Protein AF-A0A7G2CKS8-F1 (afdb_monomer_lite)

Organism: NCBI:txid59799

pLDDT: mean 77.64, std 18.08, range [27.91, 95.75]

Structure (mmCIF, N/CA/C/O backbone):
data_AF-A0A7G2CKS8-F1
#
_entry.id   AF-A0A7G2CKS8-F1
#
loop_
_atom_site.group_PDB
_atom_site.id
_atom_site.type_symbol
_atom_site.label_atom_id
_atom_site.label_alt_id
_atom_site.label_comp_id
_atom_site.label_asym_id
_atom_site.label_entity_id
_atom_site.label_seq_id
_atom_site.pdbx_PDB_ins_code
_atom_site.Cartn_x
_atom_site.Cartn_y
_atom_site.Cartn_z
_atom_site.occupancy
_atom_site.B_iso_or_equiv
_atom_site.auth_seq_id
_atom_site.auth_comp_id
_atom_site.auth_asym_id
_atom_site.auth_atom_id
_atom_site.pdbx_PDB_model_num
ATOM 1 N N . MET A 1 1 ? -27.204 21.848 20.884 1.00 28.33 1 MET A N 1
ATOM 2 C CA . MET A 1 1 ? -25.847 21.540 20.385 1.00 28.33 1 MET A CA 1
ATOM 3 C C . MET A 1 1 ? -25.200 20.571 21.360 1.00 28.33 1 MET A C 1
ATOM 5 O O . MET A 1 1 ? -24.731 20.999 22.405 1.00 28.33 1 MET A O 1
ATOM 9 N N . ALA A 1 2 ? -25.278 19.271 21.079 1.00 30.45 2 ALA A N 1
ATOM 10 C CA . ALA A 1 2 ? -24.590 18.244 21.855 1.00 30.45 2 ALA A CA 1
ATOM 11 C C . ALA A 1 2 ? -23.218 18.014 21.207 1.00 30.45 2 ALA A C 1
ATOM 13 O O . ALA A 1 2 ? -23.155 17.805 19.997 1.00 30.45 2 ALA A O 1
ATOM 14 N N . LYS A 1 3 ? -22.132 18.118 21.980 1.00 27.91 3 LYS A N 1
ATOM 15 C CA . LYS A 1 3 ? -20.772 17.806 21.517 1.00 27.91 3 LYS A CA 1
ATOM 16 C C . LYS A 1 3 ? -20.718 16.320 21.142 1.00 27.91 3 LYS A C 1
ATOM 18 O O . LYS A 1 3 ? -20.755 15.472 22.024 1.00 27.91 3 LYS A O 1
ATOM 23 N N . SER A 1 4 ? -20.688 16.021 19.843 1.00 37.00 4 SER A N 1
ATOM 24 C CA . SER A 1 4 ? -20.628 14.664 19.282 1.00 37.00 4 SER A CA 1
ATOM 25 C C . SER A 1 4 ? -19.233 14.337 18.739 1.00 37.00 4 SER A C 1
ATOM 27 O O . SER A 1 4 ? -19.082 13.935 17.587 1.00 37.00 4 SER A O 1
ATOM 29 N N . SER A 1 5 ? -18.206 14.531 19.552 1.00 35.03 5 SER A N 1
ATOM 30 C CA . SER A 1 5 ? -16.840 14.135 19.209 1.00 35.03 5 SER A CA 1
ATOM 31 C C . SER A 1 5 ? -16.168 13.617 20.473 1.00 35.03 5 SER A C 1
ATOM 33 O O . SER A 1 5 ? -15.431 14.330 21.143 1.00 35.03 5 SER A O 1
ATOM 35 N N . LEU A 1 6 ? -16.518 12.385 20.846 1.00 39.94 6 LEU A N 1
ATOM 36 C CA . LEU A 1 6 ? -15.598 11.546 21.607 1.00 39.94 6 LEU A CA 1
ATOM 37 C C . LEU A 1 6 ? -14.594 11.056 20.567 1.00 39.94 6 LEU A C 1
ATOM 39 O O . LEU A 1 6 ? -14.844 10.080 19.855 1.00 39.94 6 LEU A O 1
ATOM 43 N N . ASP A 1 7 ? -13.555 11.863 20.383 1.00 38.12 7 ASP A N 1
ATOM 44 C CA . ASP A 1 7 ? -12.438 11.562 19.503 1.00 38.12 7 ASP A CA 1
ATOM 45 C C . ASP A 1 7 ? -11.746 10.300 20.026 1.00 38.12 7 ASP A C 1
ATOM 47 O O . ASP A 1 7 ? -11.640 10.087 21.235 1.00 38.12 7 ASP A O 1
ATOM 51 N N . ALA A 1 8 ? -11.284 9.440 19.121 1.00 41.81 8 ALA A N 1
ATOM 52 C CA . ALA A 1 8 ? -10.570 8.211 19.471 1.00 41.81 8 ALA A CA 1
ATOM 53 C C . ALA A 1 8 ? -9.353 8.462 20.396 1.00 41.81 8 ALA A C 1
ATOM 55 O O . ALA A 1 8 ? -8.962 7.568 21.145 1.00 41.81 8 ALA A O 1
ATOM 56 N N . ASP A 1 9 ? -8.834 9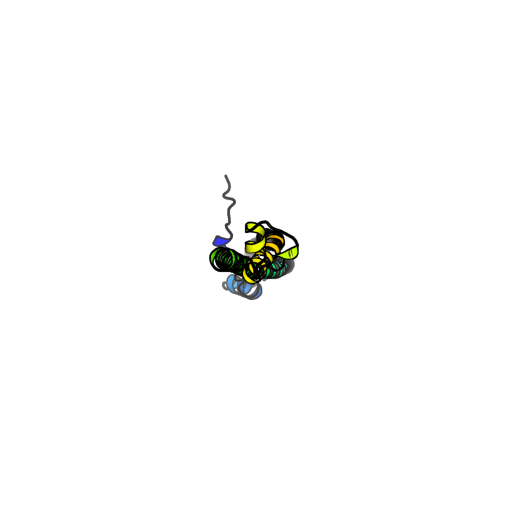.696 20.416 1.00 38.59 9 ASP A N 1
ATOM 57 C CA . ASP A 1 9 ? -7.786 10.184 21.319 1.00 38.59 9 ASP A CA 1
ATOM 58 C C . ASP A 1 9 ? -8.204 10.267 22.801 1.00 38.59 9 ASP A C 1
ATOM 60 O O . ASP A 1 9 ? -7.363 10.086 23.681 1.00 38.59 9 ASP A O 1
ATOM 64 N N . GLU A 1 10 ? -9.485 10.482 23.130 1.00 40.72 10 GLU A N 1
ATOM 65 C CA . GLU A 1 10 ? -9.947 10.579 24.533 1.00 40.72 10 GLU A CA 1
ATOM 66 C C . GLU A 1 10 ? -9.916 9.222 25.268 1.00 40.72 10 GLU A C 1
ATOM 68 O O . GLU A 1 10 ? -10.062 9.155 26.490 1.00 40.72 10 GLU A O 1
ATOM 73 N N . LEU A 1 11 ? -9.718 8.131 24.523 1.00 49.28 11 LEU A N 1
ATOM 74 C CA . LEU A 1 11 ? -9.835 6.751 24.994 1.00 49.28 11 LEU A CA 1
ATOM 75 C C . LEU A 1 11 ? -8.483 6.060 25.232 1.00 49.28 11 LEU A C 1
ATOM 77 O O . LEU A 1 11 ? -8.470 4.947 25.756 1.00 49.28 11 LEU A O 1
ATOM 81 N N . GLY A 1 12 ? -7.355 6.690 24.873 1.00 44.72 12 GLY A N 1
ATOM 82 C CA . GLY A 1 12 ? -6.006 6.147 25.095 1.00 44.72 12 GLY A CA 1
ATOM 83 C C . GLY A 1 12 ? -5.717 4.813 24.388 1.00 44.72 12 GLY A C 1
ATOM 84 O O . GLY A 1 12 ? -4.731 4.153 24.714 1.00 44.72 12 GLY A O 1
ATOM 85 N N . PHE A 1 13 ? -6.573 4.399 23.450 1.00 53.50 13 PHE A N 1
ATOM 86 C CA . PHE A 1 13 ? -6.383 3.200 22.643 1.00 53.50 13 PHE A CA 1
ATOM 87 C C . PHE A 1 13 ? -5.731 3.584 21.325 1.00 53.50 13 PHE A C 1
ATOM 89 O O . PHE A 1 13 ? -6.362 4.180 20.455 1.00 53.50 13 PHE A O 1
ATOM 96 N N . ASP A 1 14 ? -4.468 3.209 21.177 1.00 55.31 14 ASP A N 1
ATOM 97 C CA . ASP A 1 14 ? -3.767 3.355 19.914 1.00 55.31 14 ASP A CA 1
ATOM 98 C C . ASP A 1 14 ? -4.287 2.302 18.919 1.00 55.31 14 ASP A C 1
ATOM 100 O O . ASP A 1 14 ? -4.158 1.092 19.122 1.00 55.31 14 ASP A O 1
ATOM 104 N N . ILE A 1 15 ? -4.899 2.773 17.831 1.00 58.66 15 ILE A N 1
ATOM 105 C CA . ILE A 1 15 ? -5.451 1.942 16.749 1.00 58.66 15 ILE A CA 1
ATOM 106 C C . ILE A 1 15 ? -4.335 1.127 16.069 1.00 58.66 15 ILE A C 1
ATOM 108 O O . ILE A 1 15 ? -4.580 0.042 15.534 1.00 58.66 15 ILE A O 1
ATOM 112 N N . HIS A 1 16 ? -3.097 1.619 16.111 1.00 58.09 16 HIS A N 1
ATOM 113 C CA . HIS A 1 16 ? -1.928 0.983 15.514 1.00 58.09 16 HIS A CA 1
ATOM 114 C C . HIS A 1 16 ? -1.167 0.079 16.495 1.00 58.09 16 HIS A C 1
ATOM 116 O O . HIS A 1 16 ? -0.438 -0.815 16.053 1.00 58.09 16 HIS A O 1
ATOM 122 N N . TYR A 1 17 ? -1.399 0.240 17.801 1.00 55.47 17 TYR A N 1
ATOM 123 C CA . TYR A 1 17 ? -0.818 -0.574 18.869 1.00 55.47 17 TYR A CA 1
ATOM 124 C C . TYR A 1 17 ? -1.914 -1.110 19.799 1.00 55.47 17 TYR A C 1
ATOM 126 O O . TYR A 1 17 ? -2.118 -0.574 20.891 1.00 55.47 17 TYR A O 1
ATOM 134 N N . PRO A 1 18 ? -2.621 -2.189 19.409 1.00 52.94 18 PRO A N 1
ATOM 135 C CA . PRO A 1 18 ? -3.632 -2.780 20.270 1.00 52.94 18 PRO A CA 1
ATOM 136 C C . PRO A 1 18 ? -2.953 -3.361 21.516 1.00 52.94 18 PRO A C 1
ATOM 138 O O . PRO A 1 18 ? -2.301 -4.403 21.456 1.00 52.94 18 PRO A O 1
ATOM 141 N N . THR A 1 19 ? -3.089 -2.679 22.652 1.00 48.19 19 THR A N 1
ATOM 142 C CA . THR A 1 19 ? -2.671 -3.199 23.954 1.00 48.19 19 THR A CA 1
ATOM 143 C C . THR A 1 19 ? -3.419 -4.494 24.273 1.00 48.19 19 THR A C 1
ATOM 145 O O . THR A 1 19 ? -4.584 -4.691 23.911 1.00 48.19 19 THR A O 1
ATOM 148 N N . GLU A 1 20 ? -2.703 -5.420 24.906 1.00 46.41 20 GLU A N 1
ATOM 149 C CA . GLU A 1 20 ? -3.123 -6.798 25.124 1.00 46.41 20 GLU A CA 1
ATOM 150 C C . GLU A 1 20 ? -4.472 -6.918 25.853 1.00 46.41 20 GLU A C 1
ATOM 152 O O . GLU A 1 20 ? -4.682 -6.379 26.931 1.00 46.41 20 GLU A O 1
ATOM 157 N N . THR A 1 21 ? -5.358 -7.730 25.270 1.00 49.22 21 THR A N 1
ATOM 158 C CA . THR A 1 21 ? -6.572 -8.363 25.822 1.00 49.22 21 THR A CA 1
ATOM 159 C C . THR A 1 21 ? -7.602 -7.508 26.605 1.00 49.22 21 THR A C 1
ATOM 161 O O . THR A 1 21 ? -7.298 -6.891 27.625 1.00 49.22 21 THR A O 1
ATOM 164 N N . PRO A 1 22 ? -8.905 -7.588 26.249 1.00 50.16 22 PRO A N 1
ATOM 165 C CA . PRO A 1 22 ? -9.992 -6.905 26.970 1.00 50.16 22 PRO A CA 1
ATOM 166 C C . PRO A 1 22 ? -10.086 -7.267 28.465 1.00 50.16 22 PRO A C 1
ATOM 168 O O . PRO A 1 22 ? -10.554 -6.450 29.256 1.00 50.16 22 PRO A O 1
ATOM 171 N N . LEU A 1 23 ? -9.584 -8.442 28.864 1.00 46.25 23 LEU A N 1
ATOM 172 C CA . LEU A 1 23 ? -9.502 -8.899 30.254 1.00 46.25 23 LEU A CA 1
ATOM 173 C C . LEU A 1 23 ? -8.603 -8.008 31.121 1.00 46.25 23 LEU A C 1
ATOM 175 O O . LEU A 1 23 ? -8.981 -7.693 32.244 1.00 46.25 23 LEU A O 1
ATOM 179 N N . GLN A 1 24 ? -7.455 -7.547 30.617 1.00 45.88 24 GLN A N 1
ATOM 180 C CA . GLN A 1 24 ? -6.541 -6.708 31.402 1.00 45.88 24 GLN A CA 1
ATOM 181 C C . GLN A 1 24 ? -7.103 -5.298 31.623 1.00 45.88 24 GLN A C 1
ATOM 183 O O . GLN A 1 24 ? -7.010 -4.773 32.729 1.00 45.88 24 GLN A O 1
ATOM 188 N N . HIS A 1 25 ? -7.774 -4.713 30.624 1.00 48.81 25 HIS A N 1
ATOM 189 C CA . HIS A 1 25 ? -8.435 -3.410 30.777 1.00 48.81 25 HIS A CA 1
ATOM 190 C C . HIS A 1 25 ? -9.718 -3.480 31.615 1.00 48.81 25 HIS A C 1
ATOM 192 O O . HIS A 1 25 ? -9.961 -2.579 32.417 1.00 48.81 25 HIS A O 1
ATOM 198 N N . ALA A 1 26 ? -10.517 -4.546 31.487 1.00 47.72 26 ALA A N 1
ATOM 199 C CA . ALA A 1 26 ? -11.667 -4.775 32.361 1.00 47.72 26 ALA A CA 1
ATOM 200 C C . ALA A 1 26 ? -11.226 -5.001 33.819 1.00 47.72 26 ALA A C 1
ATOM 202 O O . ALA A 1 26 ? -11.831 -4.437 34.729 1.00 47.72 26 ALA A O 1
ATOM 203 N N . MET A 1 27 ? -10.128 -5.735 34.045 1.00 42.38 27 MET A N 1
ATOM 204 C CA . MET A 1 27 ? -9.531 -5.917 35.374 1.00 42.38 27 MET A CA 1
ATOM 205 C C . MET A 1 27 ? -8.904 -4.627 35.927 1.00 42.38 27 MET A C 1
ATOM 207 O O . MET A 1 27 ? -9.050 -4.349 37.115 1.00 42.38 27 MET A O 1
ATOM 211 N N . ALA A 1 28 ? -8.269 -3.798 35.090 1.00 44.91 28 ALA A N 1
ATOM 212 C CA . ALA A 1 28 ? -7.692 -2.518 35.509 1.00 44.91 28 ALA A CA 1
ATOM 213 C C . ALA A 1 28 ? -8.763 -1.454 35.818 1.00 44.91 28 ALA A C 1
ATOM 215 O O . ALA A 1 28 ? -8.654 -0.741 36.816 1.00 44.91 28 ALA A O 1
ATOM 216 N N . ALA A 1 29 ? -9.836 -1.376 35.020 1.00 45.81 29 ALA A N 1
ATOM 217 C CA . ALA A 1 29 ? -10.981 -0.502 35.289 1.00 45.81 29 ALA A CA 1
ATOM 218 C C . ALA A 1 29 ? -11.803 -0.979 36.502 1.00 45.81 29 ALA A C 1
ATOM 220 O O . ALA A 1 29 ? -12.322 -0.160 37.258 1.00 45.81 29 ALA A O 1
ATOM 221 N N . SER A 1 30 ? -11.856 -2.295 36.738 1.00 39.81 30 SER A N 1
ATOM 222 C CA . SER A 1 30 ? -12.426 -2.901 37.949 1.00 39.81 30 SER A CA 1
ATOM 223 C C . SER A 1 30 ? -11.499 -2.804 39.173 1.00 39.81 30 SER A C 1
ATOM 225 O O . SER A 1 30 ? -11.837 -3.311 40.245 1.00 39.81 30 SER A O 1
ATOM 227 N N . GLY A 1 31 ? -10.357 -2.116 39.058 1.00 35.31 31 GLY A N 1
ATOM 228 C CA . GLY A 1 31 ? -9.371 -1.917 40.124 1.00 35.31 31 GLY A CA 1
ATOM 229 C C . GLY A 1 31 ? -9.848 -1.097 41.331 1.00 35.31 31 GLY A C 1
ATOM 230 O O . GLY A 1 31 ? -9.051 -0.822 42.225 1.00 35.31 31 GLY A O 1
ATOM 231 N N . LYS A 1 32 ? -11.128 -0.708 41.401 1.00 37.69 32 LYS A N 1
ATOM 232 C CA . LYS A 1 32 ? -11.745 -0.120 42.599 1.00 37.69 32 LYS A CA 1
ATOM 233 C C . LYS A 1 32 ? -13.192 -0.609 42.780 1.00 37.69 32 LYS A C 1
ATOM 235 O O . LYS A 1 32 ? -14.132 0.015 42.310 1.00 37.69 32 LYS A O 1
ATOM 240 N N . ASN A 1 33 ? -13.352 -1.666 43.577 1.00 36.28 33 ASN A N 1
ATOM 241 C CA . ASN A 1 33 ? -14.505 -1.898 44.463 1.00 36.28 33 ASN A CA 1
ATOM 242 C C . ASN A 1 33 ? -15.908 -2.160 43.869 1.00 36.28 33 ASN A C 1
ATOM 244 O O . ASN A 1 33 ? -16.878 -1.555 44.330 1.00 36.28 33 ASN A O 1
ATOM 248 N N . SER A 1 34 ? -16.099 -3.153 42.997 1.00 38.78 34 SER A N 1
ATOM 249 C CA . SER A 1 34 ? -17.437 -3.763 42.892 1.00 38.78 34 SER A CA 1
ATOM 250 C C . SER A 1 34 ? -17.392 -5.238 42.510 1.00 38.78 34 SER A C 1
ATOM 252 O O . SER A 1 34 ? -17.034 -5.574 41.390 1.00 38.78 34 SER A O 1
ATOM 254 N N . ASN A 1 35 ? -17.854 -6.102 43.418 1.00 41.38 35 ASN A N 1
ATOM 255 C CA . ASN A 1 35 ? -18.110 -7.539 43.226 1.00 41.38 35 ASN A CA 1
ATOM 256 C C . ASN A 1 35 ? -19.226 -7.851 42.196 1.00 41.38 35 ASN A C 1
ATOM 258 O O . ASN A 1 35 ? -19.830 -8.918 42.249 1.00 41.38 35 ASN A O 1
ATOM 262 N N . LEU A 1 36 ? -19.549 -6.925 41.291 1.00 49.78 36 LEU A N 1
ATOM 263 C CA . LEU A 1 36 ? -20.502 -7.137 40.208 1.00 49.78 36 LEU A CA 1
ATOM 264 C C . LEU A 1 36 ? -19.728 -7.128 38.898 1.00 49.78 36 LEU A C 1
ATOM 266 O O . LEU A 1 36 ? -19.397 -6.072 38.360 1.00 49.78 36 LEU A O 1
ATOM 270 N N . GLU A 1 37 ? -19.428 -8.329 38.416 1.00 63.25 37 GLU A N 1
ATOM 271 C CA . GLU A 1 37 ? -18.978 -8.533 37.047 1.00 63.25 37 GLU A CA 1
ATOM 272 C C . GLU A 1 37 ? -20.030 -7.961 36.084 1.00 63.25 37 GLU A C 1
ATOM 274 O O . GLU A 1 37 ? -21.237 -8.129 36.281 1.00 63.25 37 GLU A O 1
ATOM 279 N N . ILE A 1 38 ? -19.569 -7.256 35.045 1.00 63.69 38 ILE A N 1
ATOM 280 C CA . ILE A 1 38 ? -20.424 -6.787 33.946 1.00 63.69 38 ILE A CA 1
ATOM 281 C C . ILE A 1 38 ? -21.253 -7.971 33.441 1.00 63.69 38 ILE A C 1
ATOM 283 O O . ILE A 1 38 ? -20.676 -9.042 33.233 1.00 63.69 38 ILE A O 1
ATOM 287 N N . PRO A 1 39 ? -22.580 -7.815 33.230 1.00 74.62 39 PRO A N 1
ATOM 288 C CA . PRO A 1 39 ? -23.406 -8.947 32.855 1.00 74.62 39 PRO A CA 1
ATOM 289 C C . PRO A 1 39 ? -22.842 -9.643 31.606 1.00 74.62 39 PRO A C 1
ATOM 291 O O . PRO A 1 39 ? -22.422 -8.968 30.656 1.00 74.62 39 PRO A O 1
ATOM 294 N N . PRO A 1 40 ? -22.839 -10.987 31.574 1.00 74.94 40 PRO A N 1
ATOM 295 C CA . PRO A 1 40 ? -22.111 -11.763 30.570 1.00 74.94 40 PRO A CA 1
ATOM 296 C C . PRO A 1 40 ? -22.579 -11.489 29.135 1.00 74.94 40 PRO A C 1
ATOM 298 O O . PRO A 1 40 ? -21.815 -11.660 28.189 1.00 74.94 40 PRO A O 1
ATOM 301 N N . GLU A 1 41 ? -23.817 -11.029 28.952 1.00 75.88 41 GLU A N 1
ATOM 302 C CA . GLU A 1 41 ? -24.351 -10.626 27.648 1.00 75.88 41 GLU A CA 1
ATOM 303 C C . GLU A 1 41 ? -23.612 -9.421 27.050 1.00 75.88 41 GLU A C 1
ATOM 305 O O . GLU A 1 41 ? -23.315 -9.426 25.855 1.00 75.88 41 GLU A O 1
ATOM 310 N N . TYR A 1 42 ? -23.252 -8.427 27.867 1.00 74.31 42 TYR A N 1
ATOM 311 C CA . TYR A 1 42 ? -22.504 -7.250 27.415 1.00 74.31 42 TYR A CA 1
ATOM 312 C C . TYR A 1 42 ? -21.031 -7.583 27.194 1.00 74.31 42 TYR A C 1
ATOM 314 O O . TYR A 1 42 ? -20.462 -7.157 26.191 1.00 74.31 42 TYR A O 1
ATOM 322 N N . MET A 1 43 ? -20.435 -8.433 28.040 1.00 72.69 43 MET A N 1
ATOM 323 C CA . MET A 1 43 ? -19.069 -8.912 27.797 1.00 72.69 43 MET A CA 1
ATOM 324 C C . MET A 1 43 ? -18.950 -9.731 26.510 1.00 72.69 43 MET A C 1
ATOM 326 O O . MET A 1 43 ? -17.998 -9.547 25.757 1.00 72.69 43 MET A O 1
ATOM 330 N N . ARG A 1 44 ? -19.955 -10.545 26.165 1.00 77.75 44 ARG A N 1
ATOM 331 C CA . ARG A 1 44 ? -19.987 -11.232 24.861 1.00 77.75 44 ARG A CA 1
ATOM 332 C C . ARG A 1 44 ? -20.025 -10.260 23.682 1.00 77.75 44 ARG A C 1
ATOM 334 O O . ARG A 1 44 ? -19.394 -10.537 22.665 1.00 77.75 44 ARG A O 1
ATOM 341 N N . ARG A 1 45 ? -20.746 -9.139 23.796 1.00 76.44 45 ARG A N 1
ATOM 342 C CA . ARG A 1 45 ? -20.777 -8.094 22.754 1.00 76.44 45 ARG A CA 1
ATOM 343 C C . ARG A 1 45 ? -19.435 -7.372 22.641 1.00 76.44 45 ARG A C 1
ATOM 345 O O . ARG A 1 45 ? -18.963 -7.159 21.529 1.00 76.44 45 ARG A O 1
ATOM 352 N N . VAL A 1 46 ? -18.793 -7.074 23.771 1.00 74.38 46 VAL A N 1
ATOM 353 C CA . VAL A 1 46 ? -17.435 -6.505 23.825 1.00 74.38 46 VAL A CA 1
ATOM 354 C C . VAL A 1 46 ? -16.429 -7.433 23.136 1.00 74.38 46 VAL A C 1
ATOM 356 O O . VAL A 1 46 ? -15.660 -6.980 22.288 1.00 74.38 46 VAL A O 1
ATOM 359 N N . ASP A 1 47 ? -16.472 -8.734 23.427 1.00 76.25 47 ASP A N 1
ATOM 360 C CA . ASP A 1 47 ? -15.592 -9.726 22.799 1.00 76.25 47 ASP A CA 1
ATOM 361 C C . ASP A 1 47 ? -15.886 -9.912 21.304 1.00 76.25 47 ASP A C 1
ATOM 363 O O . ASP A 1 47 ? -14.963 -10.072 20.504 1.00 76.25 47 ASP A O 1
ATOM 367 N N . ALA A 1 48 ? -17.158 -9.878 20.899 1.00 81.69 48 ALA A N 1
ATOM 368 C CA . ALA A 1 48 ? -17.547 -9.954 19.492 1.00 81.69 48 ALA A CA 1
ATOM 369 C C . ALA A 1 48 ? -17.034 -8.743 18.693 1.00 81.69 48 ALA A C 1
ATOM 371 O O . ALA A 1 48 ? -16.459 -8.912 17.614 1.00 81.69 48 ALA A O 1
ATOM 372 N N . ALA A 1 49 ? -17.163 -7.537 19.249 1.00 79.69 49 ALA A N 1
ATOM 373 C CA . ALA A 1 49 ? -16.615 -6.321 18.659 1.00 79.69 49 ALA A CA 1
ATOM 374 C C . ALA A 1 49 ? -15.077 -6.373 18.591 1.00 79.69 49 ALA A C 1
ATOM 376 O O . ALA A 1 49 ? -14.490 -6.048 17.560 1.00 79.69 49 ALA A O 1
ATOM 377 N N . GLN A 1 50 ? -14.414 -6.893 19.631 1.00 81.31 50 GLN A N 1
ATOM 378 C CA . GLN A 1 50 ? -12.959 -7.082 19.637 1.00 81.31 50 GLN A CA 1
ATOM 379 C C . GLN A 1 50 ? -12.486 -8.089 18.577 1.00 81.31 50 GLN A C 1
ATOM 381 O O . GLN A 1 50 ? -11.459 -7.870 17.932 1.00 81.31 50 GLN A O 1
ATOM 386 N N . ARG A 1 51 ? -13.221 -9.187 18.365 1.00 82.44 51 ARG A N 1
ATOM 387 C CA . ARG A 1 51 ? -12.920 -10.148 17.288 1.00 82.44 51 ARG A CA 1
ATOM 388 C C . ARG A 1 51 ? -13.051 -9.494 15.917 1.00 82.44 51 ARG A C 1
ATOM 390 O O . ARG A 1 51 ? -12.165 -9.660 15.083 1.00 82.44 51 ARG A O 1
ATOM 397 N N . THR A 1 52 ? -14.105 -8.709 15.718 1.00 86.56 52 THR A N 1
ATOM 398 C CA . THR A 1 52 ? -14.336 -7.964 14.472 1.00 86.56 52 THR A CA 1
ATOM 399 C C . THR A 1 52 ? -13.202 -6.970 14.214 1.00 86.56 52 THR A C 1
ATOM 401 O O . THR A 1 52 ? -12.604 -6.991 13.140 1.00 86.56 52 THR A O 1
ATOM 404 N N . PHE A 1 53 ? -12.803 -6.203 15.235 1.00 87.31 53 PHE A N 1
ATOM 405 C CA . PHE A 1 53 ? -11.624 -5.334 15.178 1.00 87.31 53 PHE A CA 1
ATOM 406 C C . PHE A 1 53 ? -10.359 -6.106 14.789 1.00 87.31 53 PHE A C 1
ATOM 408 O O . PHE A 1 53 ? -9.648 -5.696 13.878 1.00 87.31 53 PHE A O 1
ATOM 415 N N . SER A 1 54 ? -10.087 -7.247 15.431 1.00 83.19 54 SER A N 1
ATOM 416 C CA . SER A 1 54 ? -8.883 -8.034 15.135 1.00 83.19 54 SER A CA 1
ATOM 417 C C . SER A 1 54 ? -8.846 -8.554 13.693 1.00 83.19 54 SER A C 1
ATOM 419 O O . SER A 1 54 ? -7.775 -8.601 13.089 1.00 83.19 54 SER A O 1
ATOM 421 N N . GLY A 1 55 ? -10.007 -8.884 13.115 1.00 87.38 55 GLY A N 1
ATOM 422 C CA . GLY A 1 55 ? -10.121 -9.262 11.707 1.00 87.38 55 GLY A CA 1
ATOM 423 C C . GLY A 1 55 ? -9.746 -8.110 10.772 1.00 87.38 55 GLY A C 1
ATOM 424 O O . GLY A 1 55 ? -8.904 -8.287 9.891 1.00 87.38 55 GLY A O 1
ATOM 425 N N . HIS A 1 56 ? -10.306 -6.923 11.014 1.00 89.75 56 HIS A N 1
ATOM 426 C CA . HIS A 1 56 ? -9.981 -5.711 10.254 1.00 89.75 56 HIS A CA 1
ATOM 427 C C . HIS A 1 56 ? -8.520 -5.281 10.438 1.00 89.75 56 HIS A C 1
ATOM 429 O O . HIS A 1 56 ? -7.864 -4.901 9.473 1.00 89.75 56 HIS A O 1
ATOM 435 N N . TYR A 1 57 ? -7.954 -5.440 11.636 1.00 88.25 57 TYR A N 1
ATOM 436 C CA . TYR A 1 57 ? -6.547 -5.141 11.911 1.00 88.25 57 TYR A CA 1
ATOM 437 C C . TYR A 1 57 ? -5.581 -6.016 11.102 1.00 88.25 57 TYR A C 1
ATOM 439 O O . TYR A 1 57 ? -4.586 -5.523 10.567 1.00 88.25 57 TYR A O 1
ATOM 447 N N . LEU A 1 58 ? -5.876 -7.312 10.960 1.00 88.81 58 LEU A N 1
ATOM 448 C CA . LEU A 1 58 ? -5.071 -8.203 10.119 1.00 88.81 58 LEU A CA 1
ATOM 449 C C . LEU A 1 58 ? -5.110 -7.775 8.645 1.00 88.81 58 LEU A C 1
ATOM 451 O O . LEU A 1 58 ? -4.068 -7.754 7.986 1.00 88.81 58 LEU A O 1
ATOM 455 N N . GLN A 1 59 ? -6.287 -7.393 8.142 1.00 89.44 59 GLN A N 1
ATOM 456 C CA . GLN A 1 59 ? -6.441 -6.893 6.773 1.00 89.44 59 GLN A CA 1
ATOM 457 C C . GLN A 1 59 ? -5.714 -5.559 6.577 1.00 89.44 59 GLN A C 1
ATOM 459 O O . GLN A 1 59 ? -4.920 -5.428 5.645 1.00 89.44 59 GLN A O 1
ATOM 464 N N . TYR A 1 60 ? -5.884 -4.614 7.501 1.00 91.19 60 TYR A N 1
ATOM 465 C CA . TYR A 1 60 ? -5.159 -3.346 7.526 1.00 91.19 60 TYR A CA 1
ATOM 466 C C . TYR A 1 60 ? -3.643 -3.548 7.444 1.00 91.19 60 TYR A C 1
ATOM 468 O O . TYR A 1 60 ? -2.9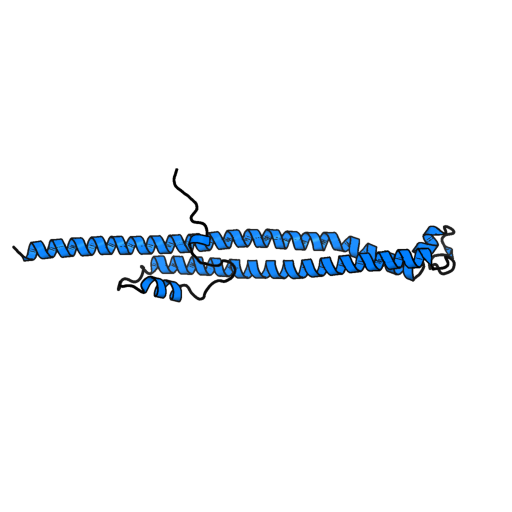78 -2.947 6.598 1.00 91.19 60 TYR A O 1
ATOM 476 N N . LYS A 1 61 ? -3.094 -4.453 8.263 1.00 90.06 61 LYS A N 1
ATOM 477 C CA . LYS A 1 61 ? -1.662 -4.769 8.252 1.00 90.06 61 LYS A CA 1
ATOM 478 C C . LYS A 1 61 ? -1.212 -5.354 6.912 1.00 90.06 61 LYS A C 1
ATOM 480 O O . LYS A 1 61 ? -0.147 -4.990 6.423 1.00 90.06 61 LYS A O 1
ATOM 485 N N . SER A 1 62 ? -2.025 -6.212 6.296 1.00 90.44 62 SER A N 1
ATOM 486 C CA . SER A 1 62 ? -1.721 -6.752 4.965 1.00 90.44 62 SER A CA 1
ATOM 487 C C . SER A 1 62 ? -1.694 -5.665 3.882 1.00 90.44 62 SER A C 1
ATOM 489 O O . SER A 1 62 ? -0.802 -5.665 3.036 1.00 90.44 62 SER A O 1
ATOM 491 N N . TYR A 1 63 ? -2.602 -4.683 3.946 1.00 92.88 63 TYR A N 1
ATOM 492 C CA . TYR A 1 63 ? -2.607 -3.549 3.019 1.00 92.88 63 TYR A CA 1
ATOM 493 C C . TYR A 1 63 ? -1.440 -2.591 3.261 1.00 92.88 63 TYR A C 1
ATOM 495 O O . TYR A 1 63 ? -0.858 -2.093 2.297 1.00 92.88 63 TYR A O 1
ATOM 503 N N . GLN A 1 64 ? -1.049 -2.360 4.518 1.00 90.19 64 GLN A N 1
ATOM 504 C CA . GLN A 1 64 ? 0.164 -1.598 4.824 1.00 90.19 64 GLN A CA 1
ATOM 505 C C . GLN A 1 64 ? 1.414 -2.259 4.239 1.00 90.19 64 GLN A C 1
ATOM 507 O O . GLN A 1 64 ? 2.254 -1.572 3.653 1.00 90.19 64 GLN A O 1
ATOM 512 N N . ASP A 1 65 ? 1.525 -3.580 4.371 1.00 91.50 65 ASP A N 1
ATOM 513 C CA . ASP A 1 65 ? 2.663 -4.324 3.841 1.00 91.50 65 ASP A CA 1
ATOM 514 C C . ASP A 1 65 ? 2.695 -4.250 2.308 1.00 91.50 65 ASP A C 1
ATOM 516 O O . ASP A 1 65 ? 3.703 -3.841 1.724 1.00 91.50 65 ASP A O 1
ATOM 520 N N . ALA A 1 66 ? 1.548 -4.488 1.657 1.00 89.94 66 ALA A N 1
ATOM 521 C CA . ALA A 1 66 ? 1.379 -4.331 0.211 1.00 89.94 66 ALA A CA 1
ATOM 522 C C . ALA A 1 66 ? 1.741 -2.915 -0.268 1.00 89.94 66 ALA A C 1
ATOM 524 O O . ALA A 1 66 ? 2.447 -2.755 -1.265 1.00 89.94 66 ALA A O 1
ATOM 525 N N . ARG A 1 67 ? 1.320 -1.878 0.466 1.00 91.19 67 ARG A N 1
ATOM 526 C CA . ARG A 1 67 ? 1.676 -0.481 0.183 1.00 91.19 67 ARG A CA 1
ATOM 527 C C . ARG A 1 67 ? 3.184 -0.257 0.273 1.00 91.19 67 ARG A C 1
ATOM 529 O O . ARG A 1 67 ? 3.735 0.441 -0.579 1.00 91.19 67 ARG A O 1
ATOM 536 N N . SER A 1 68 ? 3.846 -0.814 1.286 1.00 90.56 68 SER A N 1
ATOM 537 C CA . SER A 1 68 ? 5.291 -0.656 1.480 1.00 90.56 68 SER A CA 1
ATOM 538 C C . SER A 1 68 ? 6.087 -1.331 0.354 1.00 90.56 68 SER A C 1
ATOM 540 O O . SER A 1 68 ? 6.971 -0.709 -0.245 1.00 90.56 68 SER A O 1
ATOM 542 N N . HIS A 1 69 ? 5.689 -2.547 -0.027 1.00 90.50 69 HIS A N 1
ATOM 543 C CA . HIS A 1 69 ? 6.263 -3.288 -1.145 1.00 90.50 69 HIS A CA 1
ATOM 544 C C . HIS A 1 69 ? 6.033 -2.589 -2.490 1.00 90.50 69 HIS A C 1
ATOM 546 O O . HIS A 1 69 ? 6.965 -2.475 -3.294 1.00 90.50 69 HIS A O 1
ATOM 552 N N . ALA A 1 70 ? 4.826 -2.071 -2.729 1.00 91.44 70 ALA A N 1
ATOM 553 C CA . ALA A 1 70 ? 4.518 -1.321 -3.943 1.00 91.44 70 ALA A CA 1
ATOM 554 C C . ALA A 1 70 ? 5.338 -0.022 -4.021 1.00 91.44 70 ALA A C 1
ATOM 556 O O . ALA A 1 70 ? 5.906 0.285 -5.068 1.00 91.44 70 ALA A O 1
ATOM 557 N N . LEU A 1 71 ? 5.492 0.701 -2.906 1.00 92.25 71 LEU A N 1
ATOM 558 C CA . LEU A 1 71 ? 6.309 1.915 -2.850 1.00 92.25 71 LEU A CA 1
ATOM 559 C C . LEU A 1 71 ? 7.786 1.628 -3.158 1.00 92.25 71 LEU A C 1
ATOM 561 O O . LEU A 1 71 ? 8.409 2.359 -3.929 1.00 92.25 71 LEU A O 1
ATOM 565 N N . PHE A 1 72 ? 8.339 0.553 -2.591 1.00 92.94 72 PHE A N 1
ATOM 566 C CA . PHE A 1 72 ? 9.706 0.126 -2.885 1.00 92.94 72 PHE A CA 1
ATOM 567 C C . PHE A 1 72 ? 9.882 -0.222 -4.370 1.00 92.94 72 PHE A C 1
ATOM 569 O O . PHE A 1 72 ? 10.842 0.216 -5.007 1.00 92.94 72 PHE A O 1
ATOM 576 N N . THR A 1 73 ? 8.923 -0.956 -4.937 1.00 91.94 73 THR A N 1
ATOM 577 C CA . THR A 1 73 ? 8.930 -1.350 -6.353 1.00 91.94 73 THR A CA 1
ATOM 578 C C . THR A 1 73 ? 8.883 -0.131 -7.273 1.00 91.94 73 THR A C 1
ATOM 580 O O . THR A 1 73 ? 9.701 -0.023 -8.187 1.00 91.94 73 THR A O 1
ATOM 583 N N . LEU A 1 74 ? 8.007 0.836 -6.987 1.00 93.56 74 LEU A N 1
ATOM 584 C CA . LEU A 1 74 ? 7.933 2.105 -7.716 1.00 93.56 74 LEU A CA 1
ATOM 585 C C . LEU A 1 74 ? 9.242 2.902 -7.624 1.00 93.56 74 LEU A C 1
ATOM 587 O O . LEU A 1 74 ? 9.694 3.467 -8.621 1.00 93.56 74 LEU A O 1
ATOM 591 N N . GLY A 1 75 ? 9.886 2.912 -6.453 1.00 93.25 75 GLY A N 1
ATOM 592 C CA . GLY A 1 75 ? 11.202 3.526 -6.271 1.00 93.25 75 GLY A CA 1
ATOM 593 C C . GLY A 1 75 ? 12.265 2.893 -7.174 1.00 93.25 75 GLY A C 1
ATOM 594 O O . GLY A 1 75 ? 12.954 3.601 -7.912 1.00 93.25 75 GLY A O 1
ATOM 595 N N . MET A 1 76 ? 12.339 1.559 -7.183 1.00 93.38 76 MET A N 1
ATOM 596 C CA . MET A 1 76 ? 13.257 0.804 -8.044 1.00 93.38 76 MET A CA 1
ATOM 597 C C . MET A 1 76 ? 12.990 1.050 -9.531 1.00 93.38 76 MET A C 1
ATOM 599 O O . MET A 1 76 ? 13.931 1.252 -10.301 1.00 93.38 76 MET A O 1
ATOM 603 N N . GLN A 1 77 ? 11.723 1.096 -9.941 1.00 93.44 77 GLN A N 1
ATOM 604 C CA . GLN A 1 77 ? 11.330 1.435 -11.309 1.00 93.44 77 GLN A CA 1
ATOM 605 C C . GLN A 1 77 ? 11.743 2.858 -11.696 1.00 93.44 77 GLN A C 1
ATOM 607 O O . GLN A 1 77 ? 12.262 3.069 -12.793 1.00 93.44 77 GLN A O 1
ATOM 612 N N . GLY A 1 78 ? 11.599 3.828 -10.791 1.00 92.50 78 GLY A N 1
ATOM 613 C CA . GLY A 1 78 ? 12.101 5.188 -10.990 1.00 92.50 78 GLY A CA 1
ATOM 614 C C . GLY A 1 78 ? 13.614 5.218 -11.225 1.00 92.50 78 GLY A C 1
ATOM 615 O O . GLY A 1 78 ? 14.086 5.835 -12.184 1.00 92.50 78 GLY A O 1
ATOM 616 N N . THR A 1 79 ? 14.385 4.489 -10.414 1.00 93.62 79 THR A N 1
ATOM 617 C CA . THR A 1 79 ? 15.836 4.343 -10.616 1.00 93.62 79 THR A CA 1
ATOM 618 C C . THR A 1 79 ? 16.159 3.677 -11.955 1.00 93.62 79 THR A C 1
ATOM 620 O O . THR A 1 79 ? 17.059 4.129 -12.668 1.00 93.62 79 THR A O 1
ATOM 623 N N . TRP A 1 80 ? 15.401 2.648 -12.336 1.00 93.00 80 TRP A N 1
ATOM 624 C CA . TRP A 1 80 ? 15.575 1.938 -13.602 1.00 93.00 80 TRP A CA 1
ATOM 625 C C . TRP A 1 80 ? 15.308 2.836 -14.815 1.00 93.00 80 TRP A C 1
ATOM 627 O O . TRP A 1 80 ? 16.075 2.811 -15.777 1.00 93.00 80 TRP A O 1
ATOM 637 N N . MET A 1 81 ? 14.289 3.697 -14.743 1.00 93.69 81 MET A N 1
ATOM 638 C CA . MET A 1 81 ? 13.984 4.702 -15.769 1.00 93.69 81 MET A CA 1
ATOM 639 C C . MET A 1 81 ? 15.109 5.725 -15.927 1.00 93.69 81 MET A C 1
ATOM 641 O O . MET A 1 81 ? 15.477 6.066 -17.054 1.00 93.69 81 MET A O 1
ATOM 645 N N . ILE A 1 82 ? 15.676 6.202 -14.814 1.00 95.50 82 ILE A N 1
ATOM 646 C CA . ILE A 1 82 ? 16.809 7.138 -14.829 1.00 95.50 82 ILE A CA 1
ATOM 647 C C . ILE A 1 82 ? 18.030 6.467 -15.462 1.00 95.50 82 ILE A C 1
ATOM 649 O O . ILE A 1 82 ? 18.655 7.045 -16.353 1.00 95.50 82 ILE A O 1
ATOM 653 N N . PHE A 1 83 ? 18.345 5.236 -15.051 1.00 95.75 83 PHE A N 1
ATOM 654 C CA . PHE A 1 83 ?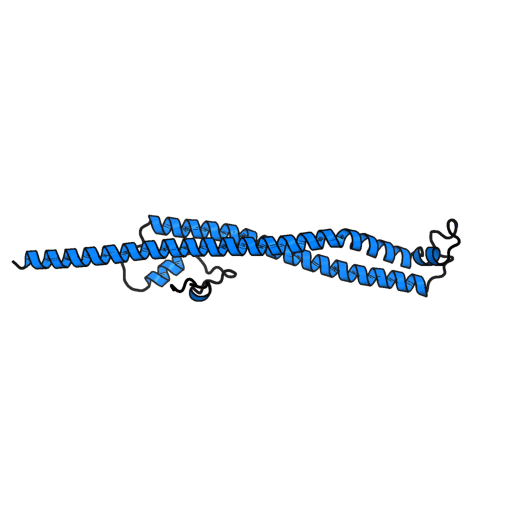 19.479 4.496 -15.599 1.00 95.75 83 PHE A CA 1
ATOM 655 C C . PHE A 1 83 ? 19.289 4.183 -17.090 1.00 95.75 83 PHE A C 1
ATOM 657 O O . PHE A 1 83 ? 20.197 4.418 -17.886 1.00 95.75 83 PHE A O 1
ATOM 664 N N . GLY A 1 84 ? 18.094 3.752 -17.499 1.00 94.69 84 GLY A N 1
ATOM 665 C CA . GLY A 1 84 ? 17.756 3.528 -18.905 1.00 94.69 84 GLY A CA 1
ATOM 666 C C . GLY A 1 84 ? 17.875 4.805 -19.741 1.00 94.69 84 GLY A C 1
ATOM 667 O O . GLY A 1 84 ? 18.514 4.800 -20.791 1.00 94.69 84 GLY A O 1
ATOM 668 N N . SER A 1 85 ? 17.367 5.931 -19.236 1.00 94.62 85 SER A N 1
ATOM 669 C CA . SER A 1 85 ? 17.503 7.242 -19.892 1.00 94.62 85 SER A CA 1
ATOM 670 C C . SER A 1 85 ? 18.966 7.677 -20.017 1.00 94.62 85 SER A C 1
ATOM 672 O O . SER A 1 85 ? 19.373 8.211 -21.051 1.00 94.62 85 SER A O 1
ATOM 674 N N . TRP A 1 86 ? 19.781 7.410 -18.994 1.00 95.62 86 TRP A N 1
ATOM 675 C CA . TRP A 1 86 ? 21.218 7.671 -19.025 1.00 95.62 86 TRP A CA 1
ATOM 676 C C . TRP A 1 86 ? 21.941 6.814 -20.075 1.00 95.62 86 TRP A C 1
ATOM 678 O O . TRP A 1 86 ? 22.787 7.338 -20.802 1.00 95.62 86 TRP A O 1
ATOM 688 N N . LEU A 1 87 ? 21.578 5.534 -20.220 1.00 93.50 87 LEU A N 1
ATOM 689 C CA . LEU A 1 87 ? 22.114 4.660 -21.271 1.00 93.50 87 LEU A CA 1
ATOM 690 C C . LEU A 1 87 ? 21.747 5.156 -22.673 1.00 93.50 87 LEU A C 1
ATOM 692 O O . LEU A 1 87 ? 22.625 5.214 -23.533 1.00 93.50 87 LEU A O 1
ATOM 696 N N . ILE A 1 88 ? 20.494 5.579 -22.887 1.00 93.12 88 ILE A N 1
ATOM 697 C CA . ILE A 1 88 ? 20.050 6.188 -24.153 1.00 93.12 88 ILE A CA 1
ATOM 698 C C . ILE A 1 88 ? 20.890 7.427 -24.463 1.00 93.12 88 ILE A C 1
ATOM 700 O O . ILE A 1 88 ? 21.412 7.563 -25.567 1.00 93.12 88 ILE A O 1
ATOM 704 N N . TRP A 1 89 ? 21.050 8.327 -23.491 1.00 92.88 89 TRP A N 1
ATOM 705 C CA . TRP A 1 89 ? 21.835 9.546 -23.677 1.00 92.88 89 TRP A CA 1
ATOM 706 C C . TRP A 1 89 ? 23.306 9.244 -23.986 1.00 92.88 89 TRP A C 1
ATOM 708 O O . TRP A 1 89 ? 23.889 9.853 -24.888 1.00 92.88 89 TRP A O 1
ATOM 718 N N . ARG A 1 90 ? 23.901 8.283 -23.271 1.00 90.50 90 ARG A N 1
ATOM 719 C CA . ARG A 1 90 ? 25.289 7.867 -23.478 1.00 90.50 90 ARG A CA 1
ATOM 720 C C . ARG A 1 90 ? 25.484 7.262 -24.865 1.00 90.50 90 ARG A C 1
ATOM 722 O O . ARG A 1 90 ? 26.394 7.688 -25.573 1.00 90.50 90 ARG A O 1
ATOM 729 N N . GLY A 1 91 ? 24.654 6.299 -25.254 1.00 86.38 91 GLY A N 1
ATOM 730 C CA . GLY A 1 91 ? 24.774 5.662 -26.562 1.00 86.38 91 GLY A CA 1
ATOM 731 C C . GLY A 1 91 ? 24.519 6.657 -27.697 1.00 86.38 91 GLY A C 1
ATOM 732 O O . GLY A 1 91 ? 25.292 6.723 -28.646 1.00 86.38 91 GLY A O 1
ATOM 733 N N . TYR A 1 92 ? 23.556 7.568 -27.533 1.00 85.19 92 TYR A N 1
ATOM 734 C CA . TYR A 1 92 ? 23.306 8.629 -28.511 1.00 85.19 92 TYR A CA 1
ATOM 735 C C . TYR A 1 92 ? 24.486 9.605 -28.680 1.00 85.19 92 TYR A C 1
ATOM 737 O O . TYR A 1 92 ? 24.692 10.132 -29.773 1.00 85.19 92 TYR A O 1
ATOM 745 N N . ARG A 1 93 ? 25.246 9.885 -27.611 1.00 85.81 93 ARG A N 1
ATOM 746 C CA . ARG A 1 93 ? 26.330 10.884 -27.622 1.00 85.81 93 ARG A CA 1
ATOM 747 C C . ARG A 1 93 ? 27.704 10.316 -27.974 1.00 85.81 93 ARG A C 1
ATOM 749 O O . ARG A 1 93 ? 28.528 11.064 -28.495 1.00 85.81 93 ARG A O 1
ATOM 756 N N . TYR A 1 94 ? 27.964 9.051 -27.652 1.00 85.75 94 TYR A N 1
ATOM 757 C CA . TYR A 1 94 ? 29.313 8.479 -27.707 1.00 85.75 94 TYR A CA 1
ATOM 758 C C . TYR A 1 94 ? 29.453 7.261 -28.625 1.00 85.75 94 TYR A C 1
ATOM 760 O O . TYR A 1 94 ? 30.585 6.847 -28.862 1.00 85.75 94 TYR A O 1
ATOM 768 N N . GLU A 1 95 ? 28.365 6.669 -29.128 1.00 80.81 95 GLU A N 1
ATOM 769 C CA . GLU A 1 95 ? 28.466 5.511 -30.023 1.00 80.81 95 GLU A CA 1
ATOM 770 C C . GLU A 1 95 ? 28.385 5.896 -31.498 1.00 80.81 95 GLU A C 1
ATOM 772 O O . GLU A 1 95 ? 27.599 6.747 -31.917 1.00 80.81 95 GLU A O 1
ATOM 777 N N . ASP A 1 96 ? 29.178 5.193 -32.305 1.00 83.44 96 ASP A N 1
ATOM 778 C CA . ASP A 1 96 ? 29.140 5.350 -33.747 1.00 83.44 96 ASP A CA 1
ATOM 779 C C . ASP A 1 96 ? 27.888 4.684 -34.339 1.00 83.44 96 ASP A C 1
ATOM 781 O O . ASP A 1 96 ? 27.629 3.499 -34.093 1.00 83.44 96 ASP A O 1
ATOM 785 N N . PRO A 1 97 ? 27.141 5.377 -35.218 1.00 80.50 97 PRO A N 1
ATOM 786 C CA . PRO A 1 97 ? 25.915 4.853 -35.824 1.00 80.50 97 PRO A CA 1
ATOM 787 C C . PRO A 1 97 ? 26.149 3.647 -36.749 1.00 80.50 97 PRO A C 1
ATOM 789 O O . PRO A 1 97 ? 25.190 3.020 -37.193 1.00 80.50 97 PRO A O 1
ATOM 792 N N . ILE A 1 98 ? 27.405 3.318 -37.062 1.00 81.25 98 ILE A N 1
ATOM 793 C CA . ILE A 1 98 ? 27.787 2.127 -37.832 1.00 81.25 98 ILE A CA 1
ATOM 794 C C . ILE A 1 98 ? 27.542 0.849 -37.014 1.00 81.25 98 ILE A C 1
ATOM 796 O O . ILE A 1 98 ? 27.127 -0.164 -37.580 1.00 81.25 98 ILE A O 1
ATOM 800 N N . ASN A 1 99 ? 27.694 0.925 -35.688 1.00 80.88 99 ASN A N 1
ATOM 801 C CA . ASN A 1 99 ? 27.510 -0.191 -34.753 1.00 80.88 99 ASN A CA 1
ATOM 802 C C . ASN A 1 99 ? 26.034 -0.460 -34.410 1.00 80.88 99 ASN A C 1
ATOM 804 O O . ASN A 1 99 ? 25.733 -1.243 -33.511 1.00 80.88 99 ASN A O 1
ATOM 808 N N . SER A 1 100 ? 25.101 0.194 -35.103 1.00 85.00 100 SER A N 1
ATOM 809 C CA . SER A 1 100 ? 23.671 -0.043 -34.935 1.00 85.00 100 SER A CA 1
ATOM 810 C C . SER A 1 100 ? 23.286 -1.469 -35.338 1.00 85.00 100 SER A C 1
ATOM 812 O O . SER A 1 100 ? 23.754 -2.019 -36.336 1.00 85.00 100 SER A O 1
ATOM 814 N N . LEU A 1 101 ? 22.350 -2.054 -34.591 1.00 84.56 101 LEU A N 1
ATOM 815 C CA . LEU A 1 101 ? 21.760 -3.353 -34.924 1.00 84.56 101 LEU A CA 1
ATOM 816 C C . LEU A 1 101 ? 20.910 -3.297 -36.210 1.00 84.56 101 LEU A C 1
ATOM 818 O O . LEU A 1 101 ? 20.646 -4.327 -36.825 1.00 84.56 101 LEU A O 1
ATOM 822 N N . PHE A 1 102 ? 20.509 -2.096 -36.643 1.00 85.38 102 PHE A N 1
ATOM 823 C CA . PHE A 1 102 ? 19.604 -1.864 -37.774 1.00 85.38 102 PHE A CA 1
ATOM 824 C C . PHE A 1 102 ? 20.280 -1.117 -38.935 1.00 85.38 102 PHE A C 1
ATOM 826 O O . PHE A 1 102 ? 19.598 -0.652 -39.852 1.00 85.38 102 PHE A O 1
ATOM 833 N N . THR A 1 103 ? 21.617 -1.033 -38.959 1.00 84.31 103 THR A N 1
ATOM 834 C CA . THR A 1 103 ? 22.383 -0.298 -39.988 1.00 84.31 103 THR A CA 1
ATOM 835 C C . THR A 1 103 ? 22.018 -0.713 -41.421 1.00 84.31 103 THR A C 1
ATOM 837 O O . THR A 1 103 ? 22.033 0.124 -42.322 1.00 84.31 103 THR A O 1
ATOM 840 N N . ARG A 1 104 ? 21.635 -1.979 -41.645 1.00 84.12 104 ARG A N 1
ATOM 841 C CA . ARG A 1 104 ? 21.238 -2.504 -42.968 1.00 84.12 104 ARG A CA 1
ATOM 842 C C . ARG A 1 104 ? 19.819 -2.123 -43.407 1.00 84.12 104 ARG A C 1
ATOM 844 O O . ARG A 1 104 ? 19.541 -2.161 -44.599 1.00 84.12 104 ARG A O 1
ATOM 851 N N . TRP A 1 105 ? 18.937 -1.766 -42.476 1.00 85.81 105 TRP A N 1
ATOM 852 C CA . TRP A 1 105 ? 17.510 -1.550 -42.751 1.00 85.81 105 TRP A CA 1
ATOM 853 C C . TRP A 1 105 ? 17.094 -0.082 -42.751 1.00 85.81 105 TRP A C 1
ATOM 855 O O . TRP A 1 105 ? 16.062 0.264 -43.316 1.00 85.81 105 TRP A O 1
ATOM 865 N N . THR A 1 106 ? 17.887 0.796 -42.140 1.00 85.62 106 THR A N 1
ATOM 866 C CA . THR A 1 106 ? 17.608 2.232 -42.121 1.00 85.62 106 THR A CA 1
ATOM 867 C C . THR A 1 106 ? 18.857 3.028 -42.440 1.00 85.62 106 THR A C 1
ATOM 869 O O . THR A 1 106 ? 19.947 2.697 -41.979 1.00 85.62 106 THR A O 1
ATOM 872 N N . THR A 1 107 ? 18.708 4.095 -43.220 1.00 85.88 107 THR A N 1
ATOM 873 C CA . THR A 1 107 ? 19.747 5.106 -43.474 1.00 85.88 107 THR A CA 1
ATOM 874 C C . THR A 1 107 ? 19.642 6.292 -42.517 1.00 85.88 107 THR A C 1
ATOM 876 O O . THR A 1 107 ? 20.530 7.140 -42.488 1.00 85.88 107 THR A O 1
ATOM 879 N N . ASN A 1 108 ? 18.588 6.352 -41.694 1.00 87.81 108 ASN A N 1
ATOM 880 C CA . ASN A 1 108 ? 18.367 7.454 -40.769 1.00 87.81 108 ASN A CA 1
ATOM 881 C C . ASN A 1 108 ? 19.334 7.372 -39.578 1.00 87.81 108 ASN A C 1
ATOM 883 O O . ASN A 1 108 ? 19.259 6.458 -38.754 1.00 87.81 108 ASN A O 1
ATOM 887 N N . GLN A 1 109 ? 20.207 8.374 -39.461 1.00 84.12 109 GLN A N 1
ATOM 888 C CA . GLN A 1 109 ? 21.229 8.453 -38.418 1.00 84.12 109 GLN A CA 1
ATOM 889 C C . GLN A 1 109 ? 20.644 8.426 -36.999 1.00 84.12 109 GLN A C 1
ATOM 891 O O . GLN A 1 109 ? 21.214 7.783 -36.121 1.00 84.12 109 GLN A O 1
ATOM 896 N N . ARG A 1 110 ? 19.486 9.058 -36.767 1.00 84.12 110 ARG A N 1
ATOM 897 C CA . ARG A 1 110 ? 18.854 9.089 -35.435 1.00 84.12 110 ARG A CA 1
ATOM 898 C C . ARG A 1 110 ? 18.364 7.709 -35.008 1.00 84.12 110 ARG A C 1
ATOM 900 O O . ARG A 1 110 ? 18.559 7.313 -33.866 1.00 84.12 110 ARG A O 1
ATOM 907 N N . VAL A 1 111 ? 17.770 6.962 -35.941 1.00 85.19 111 VAL A N 1
ATOM 908 C CA . VAL A 1 111 ? 17.305 5.591 -35.683 1.00 85.19 111 VAL A CA 1
ATOM 909 C C . VAL A 1 111 ? 18.497 4.673 -35.431 1.00 85.19 111 VAL A C 1
ATOM 911 O O . VAL A 1 111 ? 18.443 3.845 -34.527 1.00 85.19 111 VAL A O 1
ATOM 914 N N . ARG A 1 112 ? 19.602 4.856 -36.164 1.00 85.56 112 ARG A N 1
ATOM 915 C CA . ARG A 1 112 ? 20.840 4.103 -35.924 1.00 85.56 112 ARG A CA 1
ATOM 916 C C . ARG A 1 112 ? 21.406 4.356 -34.525 1.00 85.56 112 ARG A C 1
ATOM 918 O O . ARG A 1 112 ? 21.672 3.394 -33.820 1.00 85.56 112 ARG A O 1
ATOM 925 N N . LEU A 1 113 ? 21.496 5.612 -34.089 1.00 84.75 113 LEU A N 1
ATOM 926 C CA . LEU A 1 113 ? 21.996 5.970 -32.751 1.00 84.75 113 LEU A CA 1
ATOM 927 C C . LEU A 1 113 ? 21.119 5.449 -31.601 1.00 84.75 113 LEU A C 1
ATOM 929 O O . LEU A 1 113 ? 21.636 5.131 -30.537 1.00 84.75 113 LEU A O 1
ATOM 933 N N . LEU A 1 114 ? 19.803 5.337 -31.797 1.00 85.62 114 LEU A N 1
ATOM 934 C CA . LEU A 1 114 ? 18.894 4.754 -30.797 1.00 85.62 114 LEU A CA 1
ATOM 935 C C . LEU A 1 114 ? 18.923 3.220 -30.765 1.00 85.62 114 LEU A C 1
ATOM 937 O O . LEU A 1 114 ? 18.440 2.613 -29.813 1.00 85.62 114 LEU A O 1
ATOM 941 N N . THR A 1 115 ? 19.472 2.594 -31.803 1.00 86.69 115 THR A N 1
ATOM 942 C CA . THR A 1 115 ? 19.514 1.135 -31.967 1.00 86.69 115 THR A CA 1
ATOM 943 C C . THR A 1 115 ? 20.930 0.567 -31.894 1.00 86.69 115 THR A C 1
ATOM 945 O O . THR A 1 115 ? 21.167 -0.586 -32.264 1.00 86.69 115 THR A O 1
ATOM 948 N N . THR A 1 116 ? 21.888 1.361 -31.424 1.00 89.81 116 THR A N 1
ATOM 949 C CA . THR A 1 116 ? 23.164 0.841 -30.940 1.00 89.81 116 THR A CA 1
ATOM 950 C C . THR A 1 116 ? 22.929 0.005 -29.675 1.00 89.81 116 THR A C 1
ATOM 952 O O . THR A 1 116 ? 21.962 0.262 -28.957 1.00 89.81 116 THR A O 1
ATOM 955 N N . PRO A 1 117 ? 23.756 -1.011 -29.376 1.00 88.69 117 PRO A N 1
ATOM 956 C CA . PRO A 1 117 ? 23.490 -1.938 -28.274 1.00 88.69 117 PRO A CA 1
ATOM 957 C C . PRO A 1 117 ? 23.242 -1.259 -26.918 1.00 88.69 117 PRO A C 1
ATOM 959 O O . PRO A 1 117 ? 22.335 -1.670 -26.193 1.00 88.69 117 PRO A O 1
ATOM 962 N N . VAL A 1 118 ? 23.992 -0.198 -26.590 1.00 88.81 118 VAL A N 1
ATOM 963 C CA . VAL A 1 118 ? 23.844 0.526 -25.316 1.00 88.81 118 VAL A CA 1
ATOM 964 C C . VAL A 1 118 ? 22.572 1.374 -25.298 1.00 88.81 118 VAL A C 1
ATOM 966 O O . VAL A 1 118 ? 21.788 1.266 -24.352 1.00 88.81 118 VAL A O 1
ATOM 969 N N . SER A 1 119 ? 22.322 2.172 -26.343 1.00 89.12 119 SER A N 1
ATOM 970 C CA . SER A 1 119 ? 21.082 2.956 -26.444 1.00 89.12 119 SER A CA 1
ATOM 971 C C . SER A 1 119 ? 19.850 2.061 -26.461 1.00 89.12 119 SER A C 1
ATOM 973 O O . SER A 1 119 ? 18.876 2.341 -25.767 1.00 89.12 119 SER A O 1
ATOM 975 N N . PHE A 1 120 ? 19.898 0.970 -27.226 1.00 90.38 120 PHE A N 1
ATOM 976 C CA . PHE A 1 120 ? 18.790 0.040 -27.391 1.00 90.38 120 PHE A CA 1
ATOM 977 C C . PHE A 1 120 ? 18.427 -0.639 -26.072 1.00 90.38 120 PHE A C 1
ATOM 979 O O . PHE A 1 120 ? 17.247 -0.715 -25.738 1.00 90.38 120 PHE A O 1
ATOM 986 N N . LEU A 1 121 ? 19.424 -1.059 -25.283 1.00 91.56 121 LEU A N 1
ATOM 987 C CA . LEU A 1 121 ? 19.190 -1.570 -23.933 1.00 91.56 121 LEU A CA 1
ATOM 988 C C . LEU A 1 121 ? 18.470 -0.529 -23.065 1.00 91.56 121 LEU A C 1
ATOM 990 O O . LEU A 1 121 ? 17.482 -0.857 -22.411 1.00 91.56 121 LEU A O 1
ATOM 994 N N . GLY A 1 122 ? 18.915 0.729 -23.107 1.00 93.25 122 GLY A N 1
ATOM 995 C CA . GLY A 1 122 ? 18.256 1.825 -22.399 1.00 93.25 122 GLY A CA 1
ATOM 996 C C . GLY A 1 122 ? 16.811 2.056 -22.855 1.00 93.25 122 GLY A C 1
ATOM 997 O O . GLY A 1 122 ? 15.926 2.219 -22.016 1.00 93.25 122 GLY A O 1
ATOM 998 N N . VAL A 1 123 ? 16.543 2.000 -24.167 1.00 92.88 123 VAL A N 1
ATOM 999 C CA . VAL A 1 123 ? 15.182 2.093 -24.728 1.00 92.88 123 VAL A CA 1
ATOM 1000 C C . VAL A 1 123 ? 14.310 0.952 -24.217 1.00 92.88 123 VAL A C 1
ATOM 1002 O O . VAL A 1 123 ? 13.208 1.206 -23.741 1.00 92.88 123 VAL A O 1
ATOM 1005 N N . VAL A 1 124 ? 14.796 -0.290 -24.273 1.00 93.19 124 VAL A N 1
ATOM 1006 C CA . VAL A 1 124 ? 14.069 -1.466 -23.773 1.00 93.19 124 VAL A CA 1
ATOM 1007 C C . VAL A 1 124 ? 13.730 -1.284 -22.296 1.00 93.19 124 VAL A C 1
ATOM 1009 O O . VAL A 1 124 ? 12.570 -1.415 -21.917 1.00 93.19 124 VAL A O 1
ATOM 1012 N N . MET A 1 125 ? 14.710 -0.909 -21.475 1.00 93.94 125 MET A N 1
ATOM 1013 C CA . MET A 1 125 ? 14.498 -0.656 -20.050 1.00 93.94 125 MET A CA 1
ATOM 1014 C C . MET A 1 125 ? 13.404 0.386 -19.797 1.00 93.94 125 MET A C 1
ATOM 1016 O O . MET A 1 125 ? 12.483 0.128 -19.027 1.00 93.94 125 MET A O 1
ATOM 1020 N N . VAL A 1 126 ? 13.479 1.534 -20.475 1.00 94.69 126 VAL A N 1
ATOM 1021 C CA . VAL A 1 126 ? 12.503 2.620 -20.323 1.00 94.69 126 VAL A CA 1
ATOM 1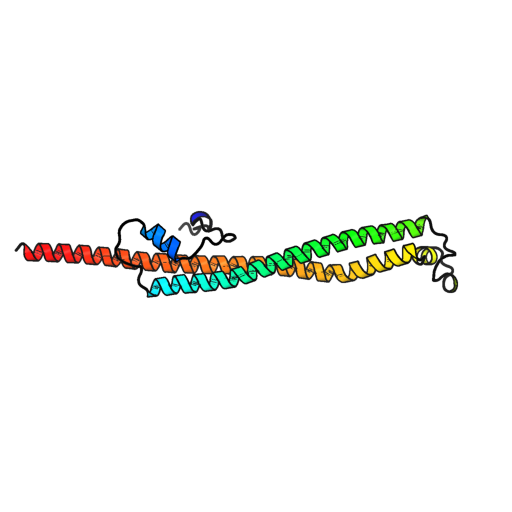022 C C . VAL A 1 126 ? 11.114 2.192 -20.786 1.00 94.69 126 VAL A C 1
ATOM 1024 O O . VAL A 1 126 ? 10.136 2.449 -20.092 1.00 94.69 126 VAL A O 1
ATOM 1027 N N . VAL A 1 127 ? 11.004 1.520 -21.933 1.00 94.19 127 VAL A N 1
ATOM 1028 C CA . VAL A 1 127 ? 9.710 1.083 -22.478 1.00 94.19 127 VAL A CA 1
ATOM 1029 C C . VAL A 1 127 ? 9.049 0.064 -21.557 1.00 94.19 127 VAL A C 1
ATOM 1031 O O . VAL A 1 127 ? 7.884 0.240 -21.203 1.00 94.19 127 VAL A O 1
ATOM 1034 N N . PHE A 1 128 ? 9.779 -0.965 -21.119 1.00 93.19 128 PHE A N 1
ATOM 1035 C CA . PHE A 1 128 ? 9.223 -1.971 -20.212 1.00 93.19 128 PHE A CA 1
ATOM 1036 C C . PHE A 1 128 ? 8.762 -1.339 -18.901 1.00 93.19 128 PHE A C 1
ATOM 1038 O O . PHE A 1 128 ? 7.622 -1.553 -18.485 1.00 93.19 128 PHE A O 1
ATOM 1045 N N . THR A 1 129 ? 9.587 -0.492 -18.288 1.00 93.19 129 THR A N 1
ATOM 1046 C CA . THR A 1 129 ? 9.197 0.160 -17.038 1.00 93.19 129 THR A CA 1
ATOM 1047 C C . THR A 1 129 ? 8.043 1.137 -17.226 1.00 93.19 129 THR A C 1
ATOM 1049 O O . THR A 1 129 ? 7.132 1.132 -16.408 1.00 93.19 129 THR A O 1
ATOM 1052 N N . ALA A 1 130 ? 7.991 1.896 -18.322 1.00 92.62 130 ALA A N 1
ATOM 1053 C CA . ALA A 1 130 ? 6.860 2.775 -18.617 1.00 92.62 130 ALA A CA 1
ATOM 1054 C C . ALA A 1 130 ? 5.540 2.002 -18.793 1.00 92.62 130 ALA A C 1
ATOM 1056 O O . ALA A 1 130 ? 4.487 2.502 -18.402 1.00 92.62 130 ALA A O 1
ATOM 1057 N N . THR A 1 131 ? 5.585 0.781 -19.341 1.00 92.56 131 THR A N 1
ATOM 1058 C CA . THR A 1 131 ? 4.390 -0.077 -19.447 1.00 92.56 131 THR A CA 1
ATOM 1059 C C . THR A 1 131 ? 3.964 -0.703 -18.118 1.00 92.56 131 THR A C 1
ATOM 1061 O O . THR A 1 131 ? 2.775 -0.951 -17.933 1.00 92.56 131 THR A O 1
ATOM 1064 N N . GLN A 1 132 ? 4.897 -0.935 -17.189 1.00 91.25 132 GLN A N 1
ATOM 1065 C CA . GLN A 1 132 ? 4.626 -1.534 -15.873 1.00 91.25 132 GLN A CA 1
ATOM 1066 C C . GLN A 1 132 ? 4.169 -0.500 -14.834 1.00 91.25 132 GLN A C 1
ATOM 1068 O O . GLN A 1 132 ? 3.212 -0.749 -14.105 1.00 91.25 132 GLN A O 1
ATOM 1073 N N . LEU A 1 133 ? 4.769 0.695 -14.849 1.00 90.31 133 LEU A N 1
ATOM 1074 C CA . LEU A 1 133 ? 4.507 1.793 -13.915 1.00 90.31 133 LEU A CA 1
ATOM 1075 C C . LEU A 1 133 ? 3.013 2.061 -13.619 1.00 90.31 133 LEU A C 1
ATOM 1077 O O . LEU A 1 133 ? 2.671 2.211 -12.446 1.00 90.31 133 LEU A O 1
ATOM 1081 N N . PRO A 1 134 ? 2.091 2.133 -14.607 1.00 91.56 134 PRO A N 1
ATOM 1082 C CA . PRO A 1 134 ? 0.684 2.402 -14.308 1.00 91.56 134 PRO A CA 1
ATOM 1083 C C . PRO A 1 134 ? 0.018 1.292 -13.485 1.00 91.56 134 PRO A C 1
ATOM 1085 O O . PRO A 1 134 ? -0.865 1.589 -12.681 1.00 91.56 134 PRO A O 1
ATOM 1088 N N . PHE A 1 135 ? 0.429 0.033 -13.657 1.00 90.44 135 PHE A N 1
ATOM 1089 C CA . PHE A 1 135 ? -0.107 -1.084 -12.879 1.00 90.44 135 PHE A CA 1
ATOM 1090 C C . PHE A 1 135 ? 0.356 -1.009 -11.425 1.00 90.44 135 PHE A C 1
ATOM 1092 O O . PHE A 1 135 ? -0.468 -1.128 -10.519 1.00 90.44 135 PHE A O 1
ATOM 1099 N N . ASP A 1 136 ? 1.637 -0.726 -11.199 1.00 91.50 136 ASP A N 1
ATOM 1100 C CA . ASP A 1 136 ? 2.192 -0.623 -9.847 1.00 91.50 136 ASP A CA 1
ATOM 1101 C C . ASP A 1 136 ? 1.692 0.628 -9.107 1.00 91.50 136 ASP A C 1
ATOM 1103 O O . ASP A 1 136 ? 1.409 0.574 -7.909 1.00 91.50 136 ASP A O 1
ATOM 1107 N N . LEU A 1 137 ? 1.478 1.739 -9.823 1.00 92.12 137 LEU A N 1
ATOM 1108 C CA . LEU A 1 137 ? 0.822 2.932 -9.273 1.00 92.12 137 LEU A CA 1
ATOM 1109 C C . LEU A 1 137 ? -0.630 2.653 -8.882 1.00 92.12 137 LEU A C 1
ATOM 1111 O O . LEU A 1 137 ? -1.096 3.135 -7.848 1.00 92.12 137 LEU A O 1
ATOM 1115 N N . LYS A 1 138 ? -1.352 1.882 -9.700 1.00 92.62 138 LYS A N 1
ATOM 1116 C CA . LYS A 1 138 ? -2.721 1.473 -9.389 1.00 92.62 138 LYS A CA 1
ATOM 1117 C C . LYS A 1 138 ? -2.753 0.597 -8.137 1.00 92.62 138 LYS A C 1
ATOM 1119 O O . LYS A 1 138 ? -3.535 0.892 -7.240 1.00 92.62 138 LYS A O 1
ATOM 1124 N N . LEU A 1 139 ? -1.874 -0.401 -8.042 1.00 90.25 139 LEU A N 1
ATOM 1125 C CA . LEU A 1 139 ? -1.770 -1.276 -6.872 1.00 90.25 139 LEU A CA 1
ATOM 1126 C C . LEU A 1 139 ? -1.451 -0.487 -5.595 1.00 90.25 139 LEU A C 1
ATOM 1128 O O . LEU A 1 139 ? -2.064 -0.713 -4.553 1.00 90.25 139 LEU A O 1
ATOM 1132 N N . TRP A 1 140 ? -0.520 0.466 -5.678 1.00 92.75 140 TRP A N 1
ATOM 1133 C CA . TRP A 1 140 ? -0.182 1.328 -4.548 1.00 92.75 140 TRP A CA 1
ATOM 1134 C C . TRP A 1 140 ? -1.377 2.178 -4.099 1.00 92.75 140 TRP A C 1
ATOM 1136 O O . TRP A 1 140 ? -1.677 2.227 -2.907 1.00 92.75 140 TRP A O 1
ATOM 1146 N N . ASN A 1 141 ? -2.090 2.802 -5.042 1.00 93.75 141 ASN A N 1
ATOM 1147 C CA . ASN A 1 141 ? -3.290 3.582 -4.734 1.00 93.75 141 ASN A CA 1
ATOM 1148 C C . ASN A 1 141 ? -4.400 2.714 -4.131 1.00 93.75 141 ASN A C 1
ATOM 1150 O O . ASN A 1 141 ? -4.998 3.111 -3.135 1.00 93.75 141 ASN A O 1
ATOM 1154 N N . GLU A 1 142 ? -4.646 1.525 -4.686 1.00 93.25 142 GLU A N 1
ATOM 1155 C CA . GLU A 1 142 ? -5.632 0.582 -4.150 1.00 93.25 142 GLU A CA 1
ATOM 1156 C C . GLU A 1 142 ? -5.283 0.189 -2.710 1.00 93.25 142 GLU A C 1
ATOM 1158 O O . GLU A 1 142 ? -6.126 0.321 -1.824 1.00 93.25 142 GLU A O 1
ATOM 1163 N N . ALA A 1 143 ? -4.027 -0.174 -2.438 1.00 91.94 143 ALA A N 1
ATOM 1164 C CA . ALA A 1 143 ? -3.570 -0.498 -1.087 1.00 91.94 143 ALA A CA 1
ATOM 1165 C C . ALA A 1 143 ? -3.752 0.676 -0.106 1.00 91.94 143 ALA A C 1
ATOM 1167 O O . ALA A 1 143 ? -4.175 0.466 1.031 1.00 91.94 143 ALA A O 1
ATOM 1168 N N . VAL A 1 144 ? -3.490 1.916 -0.539 1.00 91.88 144 VAL A N 1
ATOM 1169 C CA . VAL A 1 144 ? -3.747 3.121 0.271 1.00 91.88 144 VAL A CA 1
ATOM 1170 C C . VAL A 1 144 ? -5.238 3.263 0.573 1.00 91.88 144 VAL A C 1
ATOM 1172 O O . VAL A 1 144 ? -5.605 3.396 1.740 1.00 91.88 144 VAL A O 1
ATOM 1175 N N . THR A 1 145 ? -6.096 3.198 -0.44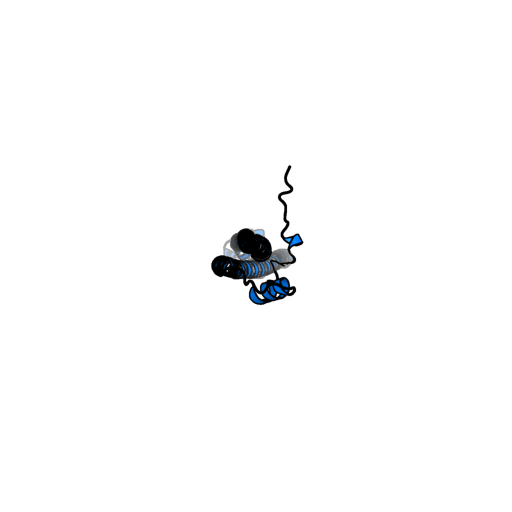6 1.00 94.44 145 THR A N 1
ATOM 1176 C CA . THR A 1 145 ? -7.548 3.360 -0.267 1.00 94.44 145 THR A CA 1
ATOM 1177 C C . THR A 1 145 ? -8.143 2.278 0.629 1.00 94.44 145 THR A C 1
ATOM 1179 O O . THR A 1 145 ? -8.836 2.599 1.590 1.00 94.44 145 THR A O 1
ATOM 1182 N N . LEU A 1 146 ? -7.789 1.012 0.397 1.00 92.50 146 LEU A N 1
ATOM 1183 C CA . LEU A 1 146 ? -8.276 -0.119 1.182 1.00 92.50 146 LEU A CA 1
ATOM 1184 C C . LEU A 1 146 ? -7.758 -0.077 2.622 1.00 92.50 146 LEU A C 1
ATOM 1186 O O . LEU A 1 146 ? -8.499 -0.408 3.542 1.00 92.50 146 LEU A O 1
ATOM 1190 N N . SER A 1 147 ? -6.521 0.386 2.846 1.00 90.94 147 SER A N 1
ATOM 1191 C CA . SER A 1 147 ? -6.009 0.578 4.209 1.00 90.94 147 SER A CA 1
ATOM 1192 C C . SER A 1 147 ? -6.812 1.627 4.985 1.00 90.94 147 SER A C 1
ATOM 1194 O O . SER A 1 147 ? -7.140 1.396 6.145 1.00 90.94 147 SER A O 1
ATOM 1196 N N . ALA A 1 148 ? -7.200 2.731 4.337 1.00 91.38 148 ALA A N 1
ATOM 1197 C CA . ALA A 1 148 ? -8.019 3.768 4.961 1.00 91.38 148 ALA A CA 1
ATOM 1198 C C . ALA A 1 148 ? -9.455 3.282 5.227 1.00 91.38 148 ALA A C 1
ATOM 1200 O O . ALA A 1 148 ? -10.036 3.582 6.268 1.00 91.38 148 ALA A O 1
ATOM 1201 N N . GLU A 1 149 ? -10.031 2.495 4.314 1.00 92.69 149 GLU A N 1
ATOM 1202 C CA . GLU A 1 149 ? -11.348 1.882 4.523 1.00 92.69 149 GLU A CA 1
ATOM 1203 C C . GLU A 1 149 ? -11.349 0.888 5.691 1.00 92.69 149 GLU A C 1
ATOM 1205 O O . GLU A 1 149 ? -12.280 0.891 6.500 1.00 92.69 149 GLU A O 1
ATOM 1210 N N . GLU A 1 150 ? -10.313 0.053 5.812 1.00 90.94 150 GLU A N 1
ATOM 1211 C CA . GLU A 1 150 ? -10.173 -0.857 6.953 1.00 90.94 150 GLU A CA 1
ATOM 1212 C C . GLU A 1 150 ? -9.963 -0.105 8.267 1.00 90.94 150 GLU A C 1
ATOM 1214 O O . GLU A 1 150 ? -10.513 -0.502 9.293 1.00 90.94 150 GLU A O 1
ATOM 1219 N N . GLU A 1 151 ? -9.248 1.019 8.250 1.00 88.00 151 GLU A N 1
ATOM 1220 C CA . GLU A 1 151 ? -9.096 1.878 9.423 1.00 88.00 151 GLU A CA 1
ATOM 1221 C C . GLU A 1 151 ? -10.443 2.414 9.920 1.00 88.00 151 GLU A C 1
ATOM 1223 O O . GLU A 1 151 ? -10.754 2.319 11.110 1.00 88.00 151 GLU A O 1
ATOM 1228 N N . ILE A 1 152 ? -11.313 2.854 9.009 1.00 90.88 152 ILE A N 1
ATOM 1229 C CA . ILE A 1 152 ? -12.678 3.265 9.359 1.00 90.88 152 ILE A CA 1
ATOM 1230 C C . ILE A 1 152 ? -13.445 2.099 10.003 1.00 90.88 152 ILE A C 1
ATOM 1232 O O . ILE A 1 152 ? -14.052 2.276 11.062 1.00 90.88 152 ILE A O 1
ATOM 1236 N N . LYS A 1 153 ? -13.389 0.891 9.431 1.00 89.19 153 LYS A N 1
ATOM 1237 C CA . LYS A 1 153 ? -14.066 -0.292 10.001 1.00 89.19 153 LYS A CA 1
ATOM 1238 C C . LYS A 1 153 ? -13.520 -0.663 11.382 1.00 89.19 153 LYS A C 1
ATOM 1240 O O . LYS A 1 153 ? -14.297 -0.981 12.283 1.00 89.19 153 LYS A O 1
ATOM 1245 N N . MET A 1 154 ? -12.207 -0.555 11.583 1.00 86.38 154 MET A N 1
ATOM 1246 C CA . MET A 1 154 ? -11.575 -0.734 12.892 1.00 86.38 154 MET A CA 1
ATOM 1247 C C . MET A 1 154 ? -12.112 0.270 13.919 1.00 86.38 154 MET A C 1
ATOM 1249 O O . MET A 1 154 ? -12.496 -0.132 15.020 1.00 86.38 154 MET A O 1
ATOM 1253 N N . THR A 1 155 ? -12.208 1.557 13.567 1.00 86.75 155 THR A N 1
ATOM 1254 C CA . THR A 1 155 ? -12.761 2.572 14.485 1.00 86.75 155 THR A CA 1
ATOM 1255 C C . THR A 1 155 ? -14.230 2.314 14.827 1.00 86.75 155 THR A C 1
ATOM 1257 O O . THR A 1 155 ? -14.627 2.472 15.983 1.00 86.75 155 THR A O 1
ATOM 1260 N N . MET A 1 156 ? -15.035 1.851 13.864 1.00 87.31 156 MET A N 1
ATOM 1261 C CA . MET A 1 156 ? -16.427 1.462 14.110 1.00 87.31 156 MET A CA 1
ATOM 1262 C C . MET A 1 156 ? -16.518 0.282 15.083 1.00 87.31 156 MET A C 1
ATOM 1264 O O . MET A 1 156 ? -17.285 0.352 16.043 1.00 87.31 156 MET A O 1
ATOM 1268 N N . ALA A 1 157 ? -15.687 -0.749 14.910 1.00 84.50 157 ALA A N 1
ATOM 1269 C CA . ALA A 1 157 ? -15.648 -1.895 15.819 1.00 84.50 157 ALA A CA 1
ATOM 1270 C C . ALA A 1 157 ? -15.227 -1.494 17.249 1.00 84.50 157 ALA A C 1
ATOM 1272 O O . ALA A 1 157 ? -15.808 -1.967 18.228 1.00 84.50 157 ALA A O 1
ATOM 1273 N N . LEU A 1 158 ? -14.263 -0.576 17.397 1.00 82.88 158 LEU A N 1
ATOM 1274 C CA . LEU A 1 158 ? -13.896 -0.023 18.709 1.00 82.88 158 LEU A CA 1
ATOM 1275 C C . LEU A 1 158 ? -15.035 0.794 19.330 1.00 82.88 158 LEU A C 1
ATOM 1277 O O . LEU A 1 158 ? -15.277 0.706 20.536 1.00 82.88 158 LEU A O 1
ATOM 1281 N N . ARG A 1 159 ? -15.774 1.554 18.519 1.00 82.81 159 ARG A N 1
ATOM 1282 C CA . ARG A 1 159 ? -16.938 2.311 18.986 1.00 82.81 159 ARG A CA 1
ATOM 1283 C C . ARG A 1 159 ? -18.053 1.389 19.477 1.00 82.81 159 ARG A C 1
ATOM 1285 O O . ARG A 1 159 ? -18.605 1.636 20.546 1.00 82.81 159 ARG A O 1
ATOM 1292 N N . GLU A 1 160 ? -18.358 0.322 18.742 1.00 83.94 160 GLU A N 1
ATOM 1293 C CA . GLU A 1 160 ? -19.323 -0.700 19.169 1.00 83.94 160 GLU A CA 1
ATOM 1294 C C . GLU A 1 160 ? -18.895 -1.374 20.473 1.00 83.94 160 GLU A C 1
ATOM 1296 O O . GLU A 1 160 ? -19.706 -1.535 21.389 1.00 83.94 160 GLU A O 1
ATOM 1301 N N . ARG A 1 161 ? -17.602 -1.696 20.598 1.00 78.31 161 ARG A N 1
ATOM 1302 C CA . ARG A 1 161 ? -17.025 -2.230 21.835 1.00 78.31 161 ARG A CA 1
ATOM 1303 C C . ARG A 1 161 ? -17.266 -1.285 23.015 1.00 78.31 161 ARG A C 1
ATOM 1305 O O . ARG A 1 161 ? -17.689 -1.736 24.080 1.00 78.31 161 ARG A O 1
ATOM 1312 N N . GLN A 1 162 ? -17.017 0.011 22.832 1.00 76.19 162 GLN A N 1
ATOM 1313 C CA . GLN A 1 162 ? -17.191 1.005 23.890 1.00 76.19 162 GLN A CA 1
ATOM 1314 C C . GLN A 1 162 ? -18.661 1.189 24.275 1.00 76.19 162 GLN A C 1
ATOM 1316 O O . GLN A 1 162 ? -18.975 1.285 25.461 1.00 76.19 162 GLN A O 1
ATOM 1321 N N . LEU A 1 163 ? -19.563 1.211 23.291 1.00 83.75 163 LEU A N 1
ATOM 1322 C CA . LEU A 1 163 ? -21.004 1.290 23.535 1.00 83.75 163 LEU A CA 1
ATOM 1323 C C . LEU A 1 163 ? -21.480 0.100 24.374 1.00 83.75 163 LEU A C 1
ATOM 1325 O O . LEU A 1 163 ? -22.093 0.309 25.418 1.00 83.75 163 LEU A O 1
ATOM 1329 N N . ALA A 1 164 ? -21.105 -1.127 24.000 1.00 77.38 164 ALA A N 1
ATOM 1330 C CA . ALA A 1 164 ? -21.470 -2.328 24.751 1.00 77.38 164 ALA A CA 1
ATOM 1331 C C . ALA A 1 164 ? -20.929 -2.319 26.194 1.00 77.38 164 ALA A C 1
ATOM 1333 O O . ALA A 1 164 ? -21.615 -2.752 27.122 1.00 77.38 164 ALA A O 1
ATOM 1334 N N . PHE A 1 165 ? -19.711 -1.810 26.399 1.00 76.88 165 PHE A N 1
ATOM 1335 C CA . PHE A 1 165 ? -19.124 -1.678 27.732 1.00 76.88 165 PHE A CA 1
ATOM 1336 C C . PHE A 1 165 ? -19.854 -0.633 28.589 1.00 76.88 165 PHE A C 1
ATOM 1338 O O . PHE A 1 165 ? -20.149 -0.890 29.759 1.00 76.88 165 PHE A O 1
ATOM 1345 N N . ASN A 1 166 ? -20.174 0.528 28.012 1.00 77.94 166 ASN A N 1
ATOM 1346 C CA . ASN A 1 166 ? -20.901 1.593 28.702 1.00 77.94 166 ASN A CA 1
ATOM 1347 C C . ASN A 1 166 ? -22.327 1.153 29.068 1.00 77.94 166 ASN A C 1
ATOM 1349 O O . ASN A 1 166 ? -22.726 1.327 30.217 1.00 77.94 166 ASN A O 1
ATOM 1353 N N . GLU A 1 167 ? -23.048 0.500 28.151 1.00 81.06 167 GLU A N 1
ATOM 1354 C CA . GLU A 1 167 ? -24.368 -0.089 28.426 1.00 81.06 167 GLU A CA 1
ATOM 1355 C C . GLU A 1 167 ? -24.299 -1.096 29.587 1.00 81.06 167 GLU A C 1
ATOM 1357 O O . GLU A 1 167 ? -25.094 -1.036 30.527 1.00 81.06 167 GLU A O 1
ATOM 1362 N N . GLY A 1 168 ? -23.301 -1.989 29.575 1.00 76.00 168 GLY A N 1
ATOM 1363 C CA . GLY A 1 168 ? -23.092 -2.957 30.654 1.00 76.00 168 GLY A CA 1
ATOM 1364 C C . GLY A 1 168 ? -22.817 -2.301 32.012 1.00 76.00 168 GLY A C 1
ATOM 1365 O O . GLY A 1 168 ? -23.322 -2.766 33.039 1.00 76.00 168 GLY A O 1
ATOM 1366 N N . ARG A 1 169 ? -22.066 -1.192 32.027 1.00 78.50 169 ARG A N 1
ATOM 1367 C CA . ARG A 1 169 ? -21.815 -0.397 33.239 1.00 78.50 169 ARG A CA 1
ATOM 1368 C C . ARG A 1 169 ? -23.070 0.299 33.756 1.00 78.50 169 ARG A C 1
ATOM 1370 O O . ARG A 1 169 ? -23.345 0.217 34.953 1.00 78.50 169 ARG A O 1
ATOM 1377 N N . GLU A 1 170 ? -23.837 0.946 32.884 1.00 82.50 170 GLU A N 1
ATOM 1378 C CA . GLU A 1 170 ? -25.079 1.634 33.261 1.00 82.50 170 GLU A CA 1
ATOM 1379 C C . GLU A 1 170 ? -26.091 0.668 33.888 1.00 82.50 170 GLU A C 1
ATOM 1381 O O . GLU A 1 170 ? -26.747 0.996 34.883 1.00 82.50 170 GLU A O 1
ATOM 1386 N N . VAL A 1 171 ? -26.172 -0.561 33.368 1.00 82.56 171 VAL A N 1
ATOM 1387 C CA . VAL A 1 171 ? -27.024 -1.611 33.935 1.00 82.56 171 VAL A CA 1
ATOM 1388 C C . VAL A 1 171 ? -26.596 -1.956 35.363 1.00 82.56 171 VAL A C 1
ATOM 1390 O O . VAL A 1 171 ? -27.456 -1.976 36.248 1.00 82.56 171 VAL A O 1
ATOM 1393 N N . ILE A 1 172 ? -25.299 -2.147 35.631 1.00 80.31 172 ILE A N 1
ATOM 1394 C CA . ILE A 1 172 ? -24.803 -2.397 36.997 1.00 80.31 172 ILE A CA 1
ATOM 1395 C C . ILE A 1 172 ? -25.110 -1.218 37.917 1.00 80.31 172 ILE A C 1
ATOM 1397 O O . ILE A 1 172 ? -25.623 -1.420 39.018 1.00 80.31 172 ILE A O 1
ATOM 1401 N N . GLU A 1 173 ? -24.837 0.011 37.482 1.00 80.50 173 GLU A N 1
ATOM 1402 C CA . GLU A 1 173 ? -25.102 1.206 38.287 1.00 80.50 173 GLU A CA 1
ATOM 1403 C C . GLU A 1 173 ? -26.598 1.333 38.623 1.00 80.50 173 GLU A C 1
ATOM 1405 O O . GLU A 1 173 ? -26.964 1.704 39.744 1.00 80.50 173 GLU A O 1
ATOM 1410 N N . SER A 1 174 ? -27.480 0.968 37.687 1.00 81.00 174 SER A N 1
ATOM 1411 C CA . SER A 1 174 ? -28.926 0.926 37.920 1.00 81.00 174 SER A CA 1
ATOM 1412 C C . SER A 1 174 ? -29.332 -0.170 38.915 1.00 81.00 174 SER A C 1
ATOM 1414 O O . SER A 1 174 ? -30.175 0.081 39.782 1.00 81.00 174 SER A O 1
ATOM 1416 N N . MET A 1 175 ? -28.713 -1.356 38.849 1.00 78.38 175 MET A N 1
ATOM 1417 C CA . MET A 1 175 ? -28.962 -2.452 39.792 1.00 78.38 175 MET A CA 1
ATOM 1418 C C . MET A 1 175 ? -28.473 -2.094 41.196 1.00 78.38 175 MET A C 1
ATOM 1420 O O . MET A 1 175 ? -29.235 -2.234 42.148 1.00 78.38 175 MET A O 1
ATOM 1424 N N . GLN A 1 176 ? -27.285 -1.500 41.328 1.00 79.44 176 GLN A N 1
ATOM 1425 C CA . GLN A 1 176 ? -26.761 -1.025 42.613 1.00 79.44 176 GLN A CA 1
ATOM 1426 C C . GLN A 1 176 ? -27.665 0.031 43.258 1.00 79.44 176 GLN A C 1
ATOM 1428 O O . GLN A 1 176 ? -27.871 0.017 44.473 1.00 79.44 176 GLN A O 1
ATOM 1433 N N . LYS A 1 177 ? -28.218 0.962 42.467 1.00 81.38 177 LYS A N 1
ATOM 1434 C CA . LYS A 1 177 ? -29.181 1.954 42.976 1.00 81.38 177 LYS A CA 1
ATOM 1435 C C . LYS A 1 177 ? -30.451 1.275 43.493 1.00 81.38 177 LYS A C 1
ATOM 1437 O O . LYS A 1 177 ? -30.908 1.621 44.582 1.00 81.38 177 LYS A O 1
ATOM 1442 N N . LYS A 1 178 ? -30.977 0.287 42.758 1.00 78.25 178 LYS A N 1
ATOM 1443 C CA . LYS A 1 178 ? -32.159 -0.492 43.162 1.00 78.25 178 LYS A CA 1
ATOM 1444 C C . LYS A 1 178 ? -31.904 -1.309 44.432 1.00 78.25 178 LYS A C 1
ATOM 1446 O O . LYS A 1 178 ? -32.695 -1.213 45.368 1.00 78.25 178 LYS A O 1
ATOM 1451 N N . GLU A 1 179 ? -30.791 -2.034 44.514 1.00 77.62 179 GLU A N 1
ATOM 1452 C CA . GLU A 1 179 ? -30.410 -2.819 45.698 1.00 77.62 179 GLU A CA 1
ATOM 1453 C C . GLU A 1 179 ? -30.235 -1.938 46.937 1.00 77.62 179 GLU A C 1
ATOM 1455 O O . GLU A 1 179 ? -30.783 -2.251 47.994 1.00 77.62 179 GLU A O 1
ATOM 1460 N N . LYS A 1 180 ? -29.551 -0.792 46.807 1.00 78.44 180 LYS A N 1
ATOM 1461 C CA . LYS A 1 180 ? -29.418 0.178 47.905 1.00 78.44 180 LYS A CA 1
ATOM 1462 C C . LYS A 1 180 ? -30.776 0.704 48.367 1.00 78.44 180 LYS A C 1
ATOM 1464 O O . LYS A 1 180 ? -31.008 0.777 49.570 1.00 78.44 180 LYS A O 1
ATOM 1469 N N . SER A 1 181 ? -31.677 1.041 47.441 1.00 79.31 181 SER A N 1
ATOM 1470 C CA . SER A 1 181 ? -33.022 1.509 47.801 1.00 79.31 181 SER A CA 1
ATOM 1471 C C . SER A 1 181 ? -33.862 0.428 48.493 1.00 79.31 181 SER A C 1
ATOM 1473 O O . SER A 1 181 ? -34.471 0.707 49.522 1.00 79.31 181 SER A O 1
ATOM 1475 N N . ALA A 1 182 ? -33.820 -0.816 48.007 1.00 77.44 182 ALA A N 1
ATOM 1476 C CA . ALA A 1 182 ? -34.544 -1.940 48.601 1.00 77.44 182 ALA A CA 1
ATOM 1477 C C . ALA A 1 182 ? -33.990 -2.324 49.984 1.00 77.44 182 ALA A C 1
ATOM 1479 O O . ALA A 1 182 ? -34.748 -2.663 50.893 1.00 77.44 182 ALA A O 1
ATOM 1480 N N . PHE A 1 183 ? -32.670 -2.241 50.168 1.00 77.56 183 PHE A N 1
ATOM 1481 C CA . PHE A 1 183 ? -32.029 -2.466 51.462 1.00 77.56 183 PHE A CA 1
ATOM 1482 C C . PHE A 1 183 ? -32.450 -1.418 52.503 1.00 77.56 183 PHE A C 1
ATOM 1484 O O . PHE A 1 183 ? -32.792 -1.774 53.631 1.00 77.56 183 PHE A O 1
ATOM 1491 N N . LEU A 1 184 ? -32.470 -0.135 52.123 1.00 77.94 184 LEU A N 1
ATOM 1492 C CA . LEU A 1 184 ? -32.911 0.951 53.005 1.00 77.94 184 LEU A CA 1
ATOM 1493 C C . LEU A 1 184 ? -34.389 0.803 53.397 1.00 77.94 184 LEU A C 1
ATOM 1495 O O . LEU A 1 184 ? -34.716 0.922 54.577 1.00 77.94 184 LEU A O 1
ATOM 1499 N N . GLU A 1 185 ? -35.258 0.464 52.442 1.00 79.88 185 GLU A N 1
ATOM 1500 C CA . GLU A 1 185 ? -36.689 0.252 52.698 1.00 79.88 185 GLU A CA 1
ATOM 1501 C C . GLU A 1 185 ? -36.940 -0.939 53.644 1.00 79.88 185 GLU A C 1
ATOM 1503 O O . GLU A 1 185 ? -37.780 -0.869 54.545 1.00 79.88 185 GLU A O 1
ATOM 1508 N N . ASN A 1 186 ? -36.182 -2.031 53.491 1.00 72.25 186 ASN A N 1
ATOM 1509 C CA . ASN A 1 186 ? -36.282 -3.188 54.382 1.00 72.25 186 ASN A CA 1
ATOM 1510 C C . ASN A 1 186 ? -35.780 -2.883 55.801 1.00 72.25 186 ASN A C 1
ATOM 1512 O O . ASN A 1 186 ? -36.414 -3.321 56.761 1.00 72.25 186 ASN A O 1
ATOM 1516 N N . MET A 1 187 ? -34.710 -2.093 55.959 1.00 72.75 187 MET A N 1
ATOM 1517 C CA . MET A 1 187 ? -34.252 -1.665 57.288 1.00 72.75 187 MET A CA 1
ATOM 1518 C C . MET A 1 187 ? -35.285 -0.805 58.024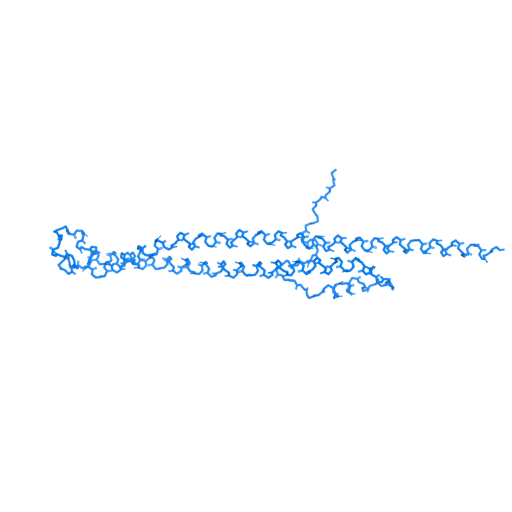 1.00 72.75 187 MET A C 1
ATOM 1520 O O . MET A 1 187 ? -35.449 -0.951 59.239 1.00 72.75 187 MET A O 1
ATOM 1524 N N . GLU A 1 188 ? -35.978 0.089 57.314 1.00 70.50 188 GLU A N 1
ATOM 1525 C CA . GLU A 1 188 ? -37.048 0.906 57.899 1.00 70.50 188 GLU A CA 1
ATOM 1526 C C . GLU A 1 188 ? -38.242 0.058 58.343 1.00 70.50 188 GLU A C 1
ATOM 1528 O O . GLU A 1 188 ? -38.820 0.323 59.399 1.00 70.50 188 GLU A O 1
ATOM 1533 N N . LYS A 1 189 ? -38.577 -1.001 57.595 1.00 68.50 189 LYS A N 1
ATOM 1534 C CA . LYS A 1 189 ? -39.642 -1.944 57.973 1.00 68.50 189 LYS A CA 1
ATOM 1535 C C . LYS A 1 189 ? -39.285 -2.790 59.197 1.00 68.50 189 LYS A C 1
ATOM 1537 O O . LYS A 1 189 ? -40.166 -3.044 60.003 1.00 68.50 189 LYS A O 1
ATOM 1542 N N . THR A 1 190 ? -38.021 -3.178 59.377 1.00 62.56 190 THR A N 1
ATOM 1543 C CA . THR A 1 190 ? -37.568 -3.949 60.558 1.00 62.56 190 THR A CA 1
ATOM 1544 C C . THR A 1 190 ? -37.379 -3.126 61.837 1.00 62.56 190 THR A C 1
ATOM 1546 O O . THR A 1 190 ? -37.162 -3.704 62.898 1.00 62.56 190 THR A O 1
ATOM 1549 N N . LYS A 1 191 ? -37.417 -1.788 61.761 1.00 56.78 191 LYS A N 1
ATOM 1550 C CA . LYS A 1 191 ? -37.311 -0.893 62.932 1.00 56.78 191 LYS A CA 1
ATOM 1551 C C . LYS A 1 191 ? -38.664 -0.521 63.560 1.00 56.78 191 LYS A C 1
ATOM 1553 O O . LYS A 1 191 ? -38.662 0.176 64.574 1.00 56.78 191 LYS A O 1
ATOM 1558 N N . LYS A 1 192 ? -39.781 -0.937 62.962 1.00 48.12 192 LYS A N 1
ATOM 1559 C CA . LYS A 1 192 ? -41.136 -0.827 63.524 1.00 48.12 192 LYS A CA 1
ATOM 1560 C C . LYS A 1 192 ? -41.547 -2.143 64.164 1.00 48.12 192 LYS A C 1
ATOM 1562 O O . LYS A 1 192 ? -42.288 -2.063 65.165 1.00 48.12 192 LYS A O 1
#

Radius of gyration: 33.22 Å; chains: 1; bounding box: 70×33×107 Å

Sequence (192 aa):
MAKSSLDADELGFDIHYPTETPLQHAMAASGKNSNLEIPPEYMRRVDAAQRTFSGHYLQYKSYQDARSHALFTLGMQGTWMIFGSWLIWRGYRYEDPINSLFTRWTTNQRVRLLTTPVSFLGVVMVVFTATQLPFDLKLWNEAVTLSAEEEIKMTMALRERQLAFNEGREVIESMQKKEKSAFLENMEKTKK

Foldseek 3Di:
DDPPPPDPVVVPADLLDGDDDPVVVLVVVVVDDDPDDLPVVLVVQLVVLVVQLVVLNVVLVVLVVLLVVLVVVLVVLVVLLVVLVVLLVCLLPPPDLCQFPCVPPDPDSNNSSCRRPSNVSSVVSNVVSVVCNVVSVVSNVVSVVSSVVSSVSSVVSVVSSVVSVVVSVVVVVVVVVVVVVVVVVVVVVVVD

Secondary structure (DSSP, 8-state):
-------GGGGT--SSS--S-HHHHHHHHT-SS---PPPHHHHHHHHHHHHHHHHHHHHHHHHHHHHHHHHHHHHHHHHHHHHHHHHHHHHHHHS-GGG-TTTTT---HHHHHHTSHHHHHHHHHHHHHHHHHHHHHHHHHHHHHHHHHHHHHHHHHHHHHHHHHHHHHHHHHHHHHHHHHHHHHHHHHHT-